Protein 5GS8 (pdb70)

Sequence (275 aa):
GTDSSLKNSIEKYLKDKKAKKVGVAVLGIEDDNFKLNVNEKHHYPMQSTYKFHLALAVLDKLDKKENISVDKKLFVKKKSDLQPNTWSPLKKDKYPNGNLEELSFSEIIKSTVSHSDNNGCDILFRFVGGTNKVHNFISKLGVKNISIKATEEEMHKKAWNVQYTNWTTPDATVQLLKKFYKNEILSKNNSYDFLLNTMMIETTTGPKRLKKGLLPDGTVVAHKTGSSDDTNNKGITAATNDIGIITLPNGKHFAIAVYVSDSSEKSDDVNEKIIAEICKSSVWDYLVK

Structure (mmCIF, N/CA/C/O backbone):
data_5GS8
#
_entry.id   5GS8
#
_cell.length_a   94.850
_cell.length_b   67.930
_cell.length_c   45.060
_cell.angle_alpha   90.00
_cell.angle_beta   94.17
_cell.angle_gamma   90.00
#
_symmetry.space_group_name_H-M   'C 1 2 1'
#
loop_
_entity.id
_entity.type
_entity.pdbx_description
1 polymer Beta-lactamase
2 non-polymer 'SULFATE ION'
3 non-polymer 'SODIUM ION'
4 non-polymer 'CHLORIDE ION'
5 water water
#
loop_
_atom_site.group_PDB
_atom_site.id
_atom_site.type_symbol
_atom_site.label_atom_id
_atom_site.label_alt_id
_atom_site.label_comp_id
_atom_site.label_asym_id
_atom_site.label_entity_id
_atom_site.label_seq_id
_atom_site.pdbx_PDB_ins_code
_atom_site.Cartn_x
_atom_site.Cartn_y
_atom_site.Cartn_z
_atom_site.occupancy
_atom_site.B_iso_or_equiv
_atom_site.auth_seq_id
_atom_site.auth_comp_id
_atom_site.auth_asym_id
_atom_site.auth_atom_id
_atom_site.pdbx_PDB_model_num
ATOM 1 N N . GLY A 1 3 ? 38.560 -0.713 35.959 1.00 41.88 12 GLY A N 1
ATOM 2 C CA . GLY A 1 3 ? 38.663 -1.003 34.502 1.00 37.66 12 GLY A CA 1
ATOM 3 C C . GLY A 1 3 ? 37.423 -1.692 33.972 1.00 34.17 12 GLY A C 1
ATOM 4 O O . GLY A 1 3 ? 36.476 -1.949 34.723 1.00 32.05 12 GLY A O 1
ATOM 5 N N . THR A 1 4 ? 37.472 -2.063 32.698 1.00 33.20 13 THR A N 1
ATOM 6 C CA . THR A 1 4 ? 36.342 -2.659 32.006 1.00 29.11 13 THR A CA 1
ATOM 7 C C . THR A 1 4 ? 35.960 -3.995 32.617 1.00 30.83 13 THR A C 1
ATOM 8 O O . THR A 1 4 ? 34.779 -4.315 32.721 1.00 24.58 13 THR A O 1
ATOM 12 N N . ASP A 1 5 ? 36.955 -4.791 33.000 1.00 27.55 14 ASP A N 1
ATOM 13 C CA . ASP A 1 5 ? 36.686 -6.117 33.554 1.00 26.14 14 ASP A CA 1
ATOM 14 C C . ASP A 1 5 ? 35.962 -6.004 34.895 1.00 26.08 14 ASP A C 1
ATOM 15 O O . ASP A 1 5 ? 35.013 -6.747 35.178 1.00 23.63 14 ASP A O 1
ATOM 20 N N . SER A 1 6 ? 36.386 -5.053 35.722 1.00 26.05 15 SER A N 1
ATOM 21 C CA A SER A 1 6 ? 35.752 -4.829 37.015 0.50 25.83 15 SER A CA 1
ATOM 22 C CA B SER A 1 6 ? 35.749 -4.844 37.021 0.50 26.28 15 SER A CA 1
ATOM 23 C C . SER A 1 6 ? 34.332 -4.275 36.870 1.00 23.75 15 SER A C 1
ATOM 24 O O . SER A 1 6 ? 33.448 -4.624 37.640 1.00 23.45 15 SER A O 1
ATOM 29 N N . LEU A 1 7 ? 34.142 -3.364 35.921 1.00 22.05 16 LEU A N 1
ATOM 30 C CA . LEU A 1 7 ? 32.783 -2.865 35.590 1.00 20.27 16 LEU A CA 1
ATOM 31 C C . LEU A 1 7 ? 31.892 -4.017 35.140 1.00 19.49 16 LEU A C 1
ATOM 32 O O . LEU A 1 7 ? 30.745 -4.148 35.592 1.00 19.18 16 LEU A O 1
ATOM 37 N N . LYS A 1 8 ? 32.407 -4.842 34.246 1.00 17.55 17 LYS A N 1
ATOM 38 C CA . LYS A 1 8 ? 31.680 -6.025 33.835 1.00 17.11 17 LYS A CA 1
ATOM 39 C C . LYS A 1 8 ? 31.296 -6.927 35.019 1.00 19.81 17 LYS A C 1
ATOM 40 O O . LYS A 1 8 ? 30.169 -7.416 35.109 1.00 17.96 17 LYS A O 1
ATOM 46 N N . ASN A 1 9 ? 32.256 -7.222 35.896 1.00 19.62 18 ASN A N 1
ATOM 47 C CA . ASN A 1 9 ? 31.955 -8.034 37.074 1.00 20.95 18 ASN A CA 1
ATOM 48 C C . ASN A 1 9 ? 30.882 -7.428 37.964 1.00 17.40 18 ASN A C 1
ATOM 49 O O . ASN A 1 9 ? 30.048 -8.165 38.500 1.00 21.59 18 ASN A O 1
ATOM 54 N N . SER A 1 10 ? 30.897 -6.113 38.121 1.00 19.70 19 SER A N 1
ATOM 55 C CA . SER A 1 10 ? 29.870 -5.425 38.900 1.00 20.90 19 SER A CA 1
ATOM 56 C C . SER A 1 10 ? 28.499 -5.616 38.281 1.00 20.03 19 SER A C 1
ATOM 57 O O . SER A 1 10 ? 27.545 -5.947 38.971 1.00 19.76 19 SER A O 1
ATOM 60 N N . ILE A 1 11 ? 28.427 -5.497 36.967 1.00 18.31 20 ILE A N 1
ATOM 61 C CA . ILE A 1 11 ? 27.131 -5.651 36.302 1.00 16.60 20 ILE A CA 1
ATOM 62 C C . ILE A 1 11 ? 26.648 -7.076 36.467 1.00 16.32 20 ILE A C 1
ATOM 63 O O . ILE A 1 11 ? 25.474 -7.324 36.764 1.00 15.66 20 ILE A O 1
ATOM 68 N N . GLU A 1 12 ? 27.539 -8.041 36.261 1.00 18.80 21 GLU A N 1
ATOM 69 C CA . GLU A 1 12 ? 27.163 -9.425 36.422 1.00 18.70 21 GLU A CA 1
ATOM 70 C C . GLU A 1 12 ? 26.695 -9.712 37.859 1.00 19.26 21 GLU A C 1
ATOM 71 O O . GLU A 1 12 ? 25.6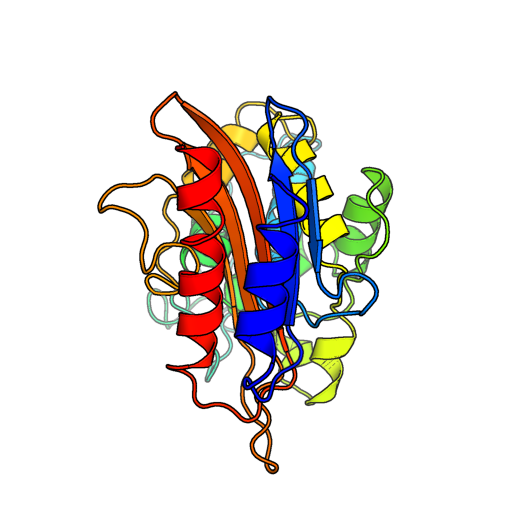85 -10.399 38.068 1.00 19.44 21 GLU A O 1
ATOM 77 N N . LYS A 1 13 ? 27.357 -9.127 38.847 1.00 20.04 22 LYS A N 1
ATOM 78 C CA . LYS A 1 13 ? 26.904 -9.330 40.230 1.00 23.45 22 LYS A CA 1
ATOM 79 C C . LYS A 1 13 ? 25.510 -8.738 40.455 1.00 21.11 22 LYS A C 1
ATOM 80 O O . LYS A 1 13 ? 24.642 -9.372 41.065 1.00 19.15 22 LYS A O 1
ATOM 86 N N . TYR A 1 14 ? 25.298 -7.523 39.950 1.00 19.63 23 TYR A N 1
ATOM 87 C CA . TYR A 1 14 ? 23.985 -6.871 39.992 1.00 18.96 23 TYR A CA 1
ATOM 88 C C . TYR A 1 14 ? 22.879 -7.750 39.402 1.00 17.47 23 TYR A C 1
ATOM 89 O O . TYR A 1 14 ? 21.766 -7.840 39.943 1.00 18.71 23 TYR A O 1
ATOM 98 N N . LEU A 1 15 ? 23.178 -8.427 38.301 1.00 17.20 24 LEU A N 1
ATOM 99 C CA . LEU A 1 15 ? 22.189 -9.263 37.611 1.00 16.80 24 LEU A CA 1
ATOM 100 C C . LEU A 1 15 ? 21.840 -10.559 38.351 1.00 15.63 24 LEU A C 1
ATOM 101 O O . LEU A 1 15 ? 20.887 -11.234 38.019 1.00 15.93 24 LEU A O 1
ATOM 106 N N . LYS A 1 16 ? 22.672 -10.970 39.325 1.00 16.45 25 LYS A N 1
ATOM 107 C CA . LYS A 1 16 ? 22.527 -12.276 39.932 1.00 20.00 25 LYS A CA 1
ATOM 108 C C . LYS A 1 16 ? 21.134 -12.495 40.547 1.00 17.41 25 LYS A C 1
ATOM 109 O O . LYS A 1 16 ? 20.544 -13.535 40.332 1.00 23.18 25 LYS A O 1
ATOM 115 N N . ASP A 1 17 ? 20.555 -11.460 41.149 1.00 18.04 26 ASP A N 1
ATOM 116 C CA . ASP A 1 17 ? 19.231 -11.678 41.742 1.00 20.98 26 ASP A CA 1
ATOM 117 C C . ASP A 1 17 ? 18.053 -11.164 40.925 1.00 18.75 26 ASP A C 1
ATOM 118 O O . ASP A 1 17 ? 16.945 -11.149 41.421 1.00 19.38 26 ASP A O 1
ATOM 123 N N . LYS A 1 18 ? 18.276 -10.804 39.657 1.00 14.42 27 LYS A N 1
ATOM 124 C CA . LYS A 1 18 ? 17.172 -10.345 38.813 1.00 13.34 27 LYS A CA 1
ATOM 125 C C . LYS A 1 18 ? 16.649 -11.489 38.011 1.00 12.46 27 LYS A C 1
ATOM 126 O O . LYS A 1 18 ? 17.410 -12.190 37.307 1.00 12.43 27 LYS A O 1
ATOM 132 N N . LYS A 1 19 ? 15.341 -11.697 38.078 1.00 11.36 28 LYS A N 1
ATOM 133 C CA . LYS A 1 19 ? 14.704 -12.826 37.399 1.00 11.92 28 LYS A CA 1
ATOM 134 C C . LYS A 1 19 ? 14.356 -12.392 35.987 1.00 11.70 28 LYS A C 1
ATOM 135 O O . LYS A 1 19 ? 13.180 -12.320 35.568 1.00 11.83 28 LYS A O 1
ATOM 141 N N . ALA A 1 20 ? 15.425 -12.279 35.194 1.00 10.16 29 ALA A N 1
ATOM 142 C CA . ALA A 1 20 ? 15.324 -11.876 33.782 1.00 9.87 29 ALA A CA 1
ATOM 143 C C . ALA A 1 20 ? 16.634 -12.217 33.151 1.00 10.80 29 ALA A C 1
ATOM 144 O O . ALA A 1 20 ? 17.654 -12.390 33.837 1.00 11.56 29 ALA A O 1
ATOM 146 N N . LYS A 1 21 ? 16.589 -12.269 31.833 1.00 9.97 30 LYS A N 1
ATOM 147 C CA A LYS A 1 21 ? 17.769 -12.508 31.043 0.50 11.04 30 LYS A CA 1
ATOM 148 C CA B LYS A 1 21 ? 17.738 -12.551 30.985 0.50 11.46 30 LYS A CA 1
ATOM 149 C C . LYS A 1 21 ? 18.152 -11.200 30.373 1.00 10.73 30 LYS A C 1
ATOM 150 O O . LYS A 1 21 ? 17.463 -10.724 29.466 1.00 9.98 30 LYS A O 1
ATOM 161 N N . VAL A 1 22 ? 19.263 -10.645 30.833 1.00 9.23 31 VAL A N 1
ATOM 162 C CA . VAL A 1 22 ? 19.610 -9.261 30.506 1.00 8.42 31 VAL A CA 1
ATOM 163 C C . VAL A 1 22 ? 20.856 -9.172 29.629 1.00 8.60 31 VAL A C 1
ATOM 164 O O . VAL A 1 22 ? 21.922 -9.653 30.019 1.00 10.33 31 VAL A O 1
ATOM 168 N N . GLY A 1 23 ? 20.703 -8.634 28.427 1.00 7.83 32 GLY A N 1
ATOM 169 C CA . GLY A 1 23 ? 21.818 -8.408 27.541 1.00 7.96 32 GLY A CA 1
ATOM 170 C C . GLY A 1 23 ? 22.288 -6.972 27.577 1.00 7.92 32 GLY A C 1
ATOM 171 O O . GLY A 1 23 ? 21.466 -6.061 27.571 1.00 9.44 32 GLY A O 1
ATOM 172 N N . VAL A 1 24 ? 23.612 -6.780 27.600 1.00 8.31 33 VAL A N 1
ATOM 173 C CA . VAL A 1 24 ? 24.186 -5.438 27.669 1.00 7.92 33 VAL A CA 1
ATOM 174 C C . VAL A 1 24 ? 25.317 -5.332 26.681 1.00 9.22 33 VAL A C 1
ATOM 175 O O . VAL A 1 24 ? 26.148 -6.222 26.595 1.00 9.72 33 VAL A O 1
ATOM 179 N N . ALA A 1 25 ? 25.368 -4.239 25.950 1.00 8.17 34 ALA A N 1
ATOM 180 C CA . ALA A 1 25 ? 26.596 -3.901 25.223 1.00 9.59 34 ALA A CA 1
ATOM 181 C C . ALA A 1 25 ? 26.854 -2.429 25.316 1.00 9.98 34 ALA A C 1
ATOM 182 O O . ALA A 1 25 ? 25.914 -1.611 25.353 1.00 9.32 34 ALA A O 1
ATOM 184 N N . VAL A 1 26 ? 28.139 -2.097 25.318 1.00 10.13 35 VAL A N 1
ATOM 185 C CA . VAL A 1 26 ? 28.597 -0.708 25.319 1.00 9.59 35 VAL A CA 1
ATOM 186 C C . VAL A 1 26 ? 29.733 -0.609 24.332 1.00 11.30 35 VAL A C 1
ATOM 187 O O . VAL A 1 26 ? 30.597 -1.484 24.297 1.00 10.19 35 VAL A O 1
ATOM 191 N N . LEU A 1 27 ? 29.767 0.497 23.586 1.00 10.40 36 LEU A N 1
ATOM 192 C CA . LEU A 1 27 ? 30.895 0.789 22.672 1.00 11.57 36 LEU A CA 1
ATOM 193 C C . LEU A 1 27 ? 31.181 2.263 22.678 1.00 10.43 36 LEU A C 1
ATOM 194 O O . LEU A 1 27 ? 30.294 3.081 22.427 1.00 11.25 36 LEU A O 1
ATOM 199 N N . GLY A 1 28 ? 32.420 2.635 23.010 1.00 10.90 37 GLY A N 1
ATOM 200 C CA . GLY A 1 28 ? 32.795 4.017 22.842 1.00 11.48 37 GLY A CA 1
ATOM 201 C C . GLY A 1 28 ? 32.668 4.443 21.401 1.00 11.56 37 GLY A C 1
ATOM 202 O O . GLY A 1 28 ? 32.932 3.663 20.493 1.00 13.22 37 GLY A O 1
ATOM 203 N N . ILE A 1 29 ? 32.373 5.728 21.185 1.00 11.84 38 ILE A N 1
ATOM 204 C CA . ILE A 1 29 ? 32.273 6.233 19.832 1.00 12.49 38 ILE A CA 1
ATOM 205 C C . ILE A 1 29 ? 33.643 6.712 19.374 1.00 14.31 38 ILE A C 1
ATOM 206 O O . ILE A 1 29 ? 34.184 6.208 18.393 1.00 17.91 38 ILE A O 1
ATOM 211 N N . GLU A 1 30 ? 34.193 7.644 20.123 1.00 14.90 39 GLU A N 1
ATOM 212 C CA . GLU A 1 30 ? 35.497 8.231 19.772 1.00 17.06 39 GLU A CA 1
ATOM 213 C C . GLU A 1 30 ? 36.658 7.406 20.305 1.00 18.40 39 GLU A C 1
ATOM 214 O O . GLU A 1 30 ? 37.709 7.335 19.655 1.00 20.68 39 GLU A O 1
ATOM 220 N N . ASP A 1 31 ? 36.517 6.864 21.503 1.00 21.37 40 ASP A N 1
ATOM 221 C CA A ASP A 1 31 ? 37.586 6.076 22.139 0.50 23.92 40 ASP A CA 1
ATOM 222 C CA B ASP A 1 31 ? 37.593 6.107 22.149 0.50 22.39 40 ASP A CA 1
ATOM 223 C C . ASP A 1 31 ? 37.267 4.589 22.037 1.00 28.20 40 ASP A C 1
ATOM 224 O O . ASP A 1 31 ? 36.195 4.204 21.533 1.00 30.02 40 ASP A O 1
ATOM 233 N N . ASN A 1 32 ? 38.181 3.719 22.479 1.00 24.19 41 ASN A N 1
ATOM 234 C CA . ASN A 1 32 ? 38.102 2.289 22.144 1.00 30.90 41 ASN A CA 1
ATOM 235 C C . ASN A 1 32 ? 37.455 1.322 23.174 1.00 31.82 41 ASN A C 1
ATOM 236 O O . ASN A 1 32 ? 37.613 0.100 23.109 1.00 34.69 41 ASN A O 1
ATOM 241 N N . PHE A 1 33 ? 36.544 1.844 23.959 1.00 18.72 42 PHE A N 1
ATOM 242 C CA . PHE A 1 33 ? 35.948 1.117 25.063 1.00 19.96 42 PHE A CA 1
ATOM 243 C C . PHE A 1 33 ? 34.919 0.107 24.547 1.00 16.09 42 PHE A C 1
ATOM 244 O O . PHE A 1 33 ? 34.162 0.386 23.611 1.00 14.50 42 PHE A O 1
ATOM 252 N N . LYS A 1 34 ? 34.880 -1.063 25.162 1.00 15.80 43 LYS A N 1
ATOM 253 C CA . LYS A 1 34 ? 33.961 -2.109 24.735 1.00 14.72 43 LYS A CA 1
ATOM 254 C C . LYS A 1 34 ? 33.604 -2.957 25.946 1.00 14.17 43 LYS A C 1
ATOM 255 O O . LYS A 1 34 ? 34.492 -3.393 26.686 1.00 14.10 43 LYS A O 1
ATOM 261 N N . LEU A 1 35 ? 32.298 -3.208 26.162 1.00 11.95 44 LEU A N 1
ATOM 262 C CA . LEU A 1 35 ? 31.819 -4.090 27.224 1.00 12.78 44 LEU A CA 1
ATOM 263 C C . LEU A 1 35 ? 30.606 -4.845 26.719 1.00 12.60 44 LEU A C 1
ATOM 264 O O . LEU A 1 35 ? 29.701 -4.238 26.105 1.00 13.68 44 LEU A O 1
ATOM 269 N N . ASN A 1 36 ? 30.599 -6.164 26.926 1.00 10.03 45 ASN A N 1
ATOM 270 C CA . ASN A 1 36 ? 29.484 -7.028 26.539 1.00 12.03 45 ASN A CA 1
ATOM 271 C C . ASN A 1 36 ? 29.123 -7.936 27.712 1.00 12.11 45 ASN A C 1
ATOM 272 O O . ASN A 1 36 ? 30.011 -8.496 28.367 1.00 12.99 45 ASN A O 1
ATOM 277 N N . VAL A 1 37 ? 27.830 -8.093 27.974 1.00 9.24 46 VAL A N 1
ATOM 278 C CA . VAL A 1 37 ? 27.323 -9.022 28.949 1.00 11.12 46 VAL A CA 1
ATOM 279 C C . VAL A 1 37 ? 26.173 -9.830 28.361 1.00 9.57 46 VAL A C 1
ATOM 280 O O . VAL A 1 37 ? 25.229 -9.280 27.798 1.00 10.34 46 VAL A O 1
ATOM 284 N N . ASN A 1 38 ? 26.288 -11.154 28.405 1.00 9.87 47 ASN A N 1
ATOM 285 C CA . ASN A 1 38 ? 25.233 -12.032 27.931 1.00 8.80 47 ASN A CA 1
ATOM 286 C C . ASN A 1 38 ? 24.903 -11.733 26.478 1.00 9.01 47 ASN A C 1
ATOM 287 O O . ASN A 1 38 ? 23.763 -11.902 26.050 1.00 9.99 47 ASN A O 1
ATOM 292 N N . GLU A 1 39 ? 25.939 -11.452 25.689 1.00 9.22 48 GLU A N 1
ATOM 293 C CA . GLU A 1 39 ? 25.712 -10.916 24.358 1.00 10.55 48 GLU A CA 1
ATOM 294 C C . GLU A 1 39 ? 25.432 -11.905 23.259 1.00 11.76 48 GLU A C 1
ATOM 295 O O . GLU A 1 39 ? 25.190 -11.488 22.115 1.00 12.19 48 GLU A O 1
ATOM 301 N N . LYS A 1 40 ? 25.556 -13.202 23.543 1.00 10.76 49 LYS A N 1
ATOM 302 C CA . LYS A 1 40 ? 25.405 -14.186 22.494 1.00 12.50 49 LYS A CA 1
ATOM 303 C C . LYS A 1 40 ? 23.971 -14.716 22.389 1.00 12.25 49 LYS A C 1
ATOM 304 O O . LYS A 1 40 ? 23.657 -15.466 21.474 1.00 17.02 49 LYS A O 1
ATOM 310 N N . HIS A 1 41 ? 23.061 -14.252 23.233 1.00 11.07 50 HIS A N 1
ATOM 311 C CA . HIS A 1 41 ? 21.653 -14.571 23.092 1.00 9.59 50 HIS A CA 1
ATOM 312 C C . HIS A 1 41 ? 20.970 -13.678 22.070 1.00 10.27 50 HIS A C 1
ATOM 313 O O . HIS A 1 41 ? 21.503 -12.632 21.674 1.00 10.71 50 HIS A O 1
ATOM 320 N N . HIS A 1 42 ? 19.787 -14.118 21.624 1.00 11.10 51 HIS A N 1
ATOM 321 C CA . HIS A 1 42 ? 18.969 -13.375 20.677 1.00 11.25 51 HIS A CA 1
ATOM 322 C C . HIS A 1 42 ? 17.792 -12.714 21.394 1.00 12.26 51 HIS A C 1
ATOM 323 O O . HIS A 1 42 ? 16.804 -13.355 21.725 1.00 16.56 51 HIS A O 1
ATOM 330 N N . TYR A 1 43 ? 17.883 -11.410 21.577 1.00 8.61 52 TYR A N 1
ATOM 331 C CA . TYR A 1 43 ? 16.908 -10.698 22.381 1.00 9.16 52 TYR A CA 1
ATOM 332 C C . TYR A 1 43 ? 15.820 -10.089 21.491 1.00 8.82 52 TYR A C 1
ATOM 333 O O . TYR A 1 43 ? 16.107 -9.596 20.427 1.00 8.66 52 TYR A O 1
ATOM 342 N N . PRO A 1 44 ? 14.555 -10.192 21.913 1.00 8.55 53 PRO A N 1
ATOM 343 C CA . PRO A 1 44 ? 13.497 -9.540 21.148 1.00 8.99 53 PRO A CA 1
ATOM 344 C C . PRO A 1 44 ? 13.662 -8.018 21.217 1.00 9.24 53 PRO A C 1
ATOM 345 O O . PRO A 1 44 ? 13.917 -7.460 22.293 1.00 9.80 53 PRO A O 1
ATOM 349 N N . MET A 1 45 ? 13.561 -7.387 20.068 1.00 8.36 54 MET A N 1
ATOM 350 C CA . MET A 1 45 ? 13.830 -5.946 19.953 1.00 8.58 54 MET A CA 1
ATOM 351 C C . MET A 1 45 ? 12.684 -5.050 20.447 1.00 10.55 54 MET A C 1
ATOM 352 O O . MET A 1 45 ? 12.946 -3.909 20.884 1.00 8.54 54 MET A O 1
ATOM 357 N N . GLN A 1 46 ? 11.436 -5.501 20.212 1.00 14.13 55 GLN A N 1
ATOM 358 C CA . GLN A 1 46 ? 10.162 -4.665 20.140 1.00 13.59 55 GLN A CA 1
ATOM 359 C C . GLN A 1 46 ? 10.416 -3.332 19.438 1.00 11.02 55 GLN A C 1
ATOM 360 O O . GLN A 1 46 ? 11.050 -3.331 18.386 1.00 9.27 55 GLN A O 1
ATOM 366 N N . SER A 1 47 ? 9.987 -2.209 20.010 1.00 8.87 56 SER A N 1
ATOM 367 C CA . SER A 1 47 ? 10.159 -0.923 19.324 1.00 8.43 56 SER A CA 1
ATOM 368 C C . SER A 1 47 ? 11.561 -0.469 19.027 1.00 8.11 56 SER A C 1
ATOM 369 O O . SER A 1 47 ? 11.735 0.534 18.336 1.00 7.49 56 SER A O 1
ATOM 372 N N . THR A 1 48 ? 12.579 -1.107 19.583 1.00 6.76 57 THR A N 1
ATOM 373 C CA . THR A 1 48 ? 13.928 -0.601 19.296 1.00 7.12 57 THR A CA 1
ATOM 374 C C . THR A 1 48 ? 14.203 -0.689 17.800 1.00 8.02 57 THR A C 1
ATOM 375 O O . THR A 1 48 ? 14.984 0.107 17.297 1.00 8.60 57 THR A O 1
ATOM 379 N N . TYR A 1 49 ? 13.539 -1.583 17.071 1.00 6.73 58 TYR A N 1
ATOM 380 C CA . TYR A 1 49 ? 13.789 -1.681 15.634 1.00 7.14 58 TYR A CA 1
ATOM 381 C C . TYR A 1 49 ? 13.176 -0.564 14.826 1.00 8.57 58 TYR A C 1
ATOM 382 O O . TYR A 1 49 ? 13.427 -0.471 13.622 1.00 8.80 58 TYR A O 1
ATOM 391 N N . LYS A 1 50 ? 12.465 0.359 15.463 1.00 6.81 59 LYS A N 1
ATOM 392 C CA . LYS A 1 50 ? 12.003 1.563 14.758 1.00 6.90 59 LYS A CA 1
ATOM 393 C C . LYS A 1 50 ? 13.184 2.480 14.444 1.00 6.95 59 LYS A C 1
ATOM 394 O O . LYS A 1 50 ? 13.089 3.302 13.536 1.00 7.33 59 LYS A O 1
ATOM 400 N N . PHE A 1 51 ? 14.293 2.341 15.186 1.00 7.11 60 PHE A N 1
ATOM 401 C CA . PHE A 1 51 ? 15.554 2.981 14.795 1.00 7.68 60 PHE A CA 1
ATOM 402 C C . PHE A 1 51 ? 16.046 2.460 13.443 1.00 7.87 60 PHE A C 1
ATOM 403 O O . PHE A 1 51 ? 16.271 3.242 12.521 1.00 8.78 60 PHE A O 1
ATOM 411 N N . HIS A 1 52 ? 16.105 1.127 13.314 1.00 7.94 61 HIS A N 1
ATOM 412 C CA . HIS A 1 52 ? 16.583 0.487 12.092 1.00 8.14 61 HIS A CA 1
ATOM 413 C C . HIS A 1 52 ? 15.670 0.906 10.943 1.00 8.21 61 HIS A C 1
ATOM 414 O O . HIS A 1 52 ? 16.122 1.196 9.823 1.00 8.01 61 HIS A O 1
ATOM 421 N N . LEU A 1 53 ? 14.372 0.881 11.207 1.00 8.20 62 LEU A N 1
ATOM 422 C CA . LEU A 1 53 ? 13.387 1.291 10.195 1.00 7.16 62 LEU A CA 1
ATOM 423 C C . LEU A 1 53 ? 13.606 2.715 9.714 1.00 8.27 62 LEU A C 1
ATOM 424 O O . LEU A 1 53 ? 13.581 2.984 8.511 1.00 8.01 62 LEU A O 1
ATOM 429 N N . ALA A 1 54 ? 13.831 3.629 10.633 1.00 7.98 63 ALA A N 1
ATOM 430 C CA . ALA A 1 54 ? 14.071 5.041 10.303 1.00 7.90 63 ALA A CA 1
ATOM 431 C C . ALA A 1 54 ? 15.321 5.165 9.446 1.00 9.76 63 ALA A C 1
ATOM 432 O O . ALA A 1 54 ? 15.344 5.976 8.510 1.00 10.12 63 ALA A O 1
ATOM 434 N N . LEU A 1 55 ? 16.368 4.401 9.774 1.00 8.62 64 LEU A N 1
ATOM 435 C CA . LEU A 1 55 ? 17.579 4.401 8.931 1.00 9.02 64 LEU A CA 1
ATOM 436 C C . LEU A 1 55 ? 17.217 4.029 7.500 1.00 9.70 64 LEU A C 1
ATOM 437 O O . LEU A 1 55 ? 17.664 4.711 6.571 1.00 10.29 64 LEU A O 1
ATOM 442 N N . ALA A 1 56 ? 16.499 2.923 7.323 1.00 9.13 65 ALA A N 1
ATOM 443 C CA . ALA A 1 56 ? 16.128 2.459 5.973 1.00 10.00 65 ALA A CA 1
ATOM 444 C C . ALA A 1 56 ? 15.254 3.447 5.236 1.00 10.66 65 ALA A C 1
ATOM 445 O O . ALA A 1 56 ? 15.449 3.659 4.017 1.00 10.99 65 ALA A O 1
ATOM 447 N N . VAL A 1 57 ? 14.279 4.036 5.931 1.00 8.55 66 VAL A N 1
ATOM 448 C CA . VAL A 1 57 ? 13.413 5.026 5.332 1.00 9.48 66 VAL A CA 1
ATOM 449 C C . VAL A 1 57 ? 14.179 6.278 4.891 1.00 9.89 66 VAL A C 1
ATOM 450 O O . VAL A 1 57 ? 13.994 6.786 3.775 1.00 10.84 66 VAL A O 1
ATOM 454 N N . LEU A 1 58 ? 15.039 6.776 5.759 1.00 9.12 67 LEU A N 1
ATOM 455 C CA . LEU A 1 58 ? 15.775 8.028 5.457 1.00 9.62 67 LEU A CA 1
ATOM 456 C C . LEU A 1 58 ? 16.772 7.730 4.329 1.00 10.99 67 LEU A C 1
ATOM 457 O O . LEU A 1 58 ? 17.019 8.616 3.532 1.00 10.70 67 LEU A O 1
ATOM 462 N N . ASP A 1 59 ? 17.359 6.541 4.302 1.00 10.55 68 ASP A N 1
ATOM 463 C CA . ASP A 1 59 ? 18.257 6.166 3.189 1.00 11.62 68 ASP A CA 1
ATOM 464 C C . ASP A 1 59 ? 17.490 6.140 1.871 1.00 11.89 68 ASP A C 1
ATOM 465 O O . ASP A 1 59 ? 17.988 6.673 0.857 1.00 12.31 68 ASP A O 1
ATOM 470 N N . LYS A 1 60 ? 16.290 5.572 1.867 1.00 10.36 69 LYS A N 1
ATOM 471 C CA . LYS A 1 60 ? 15.475 5.566 0.655 1.00 11.94 69 LYS A CA 1
ATOM 472 C C . LYS A 1 60 ? 15.155 6.993 0.220 1.00 11.51 69 LYS A C 1
ATOM 473 O O . LYS A 1 60 ? 15.239 7.324 -0.972 1.00 12.48 69 LYS A O 1
ATOM 479 N N . LEU A 1 61 ? 14.725 7.846 1.137 1.00 10.41 70 LEU A N 1
ATOM 480 C CA . LEU A 1 61 ? 14.413 9.235 0.817 1.00 12.23 70 LEU A CA 1
ATOM 481 C C . LEU A 1 61 ? 15.660 9.953 0.272 1.00 13.51 70 LEU A C 1
ATOM 482 O O . LEU A 1 61 ? 15.590 10.632 -0.753 1.00 13.36 70 LEU A O 1
ATOM 487 N N . ASP A 1 62 ? 16.807 9.710 0.878 1.00 11.61 71 ASP A N 1
ATOM 488 C CA . ASP A 1 62 ? 18.070 10.281 0.396 1.00 14.54 71 ASP A CA 1
ATOM 489 C C . ASP A 1 62 ? 18.301 9.805 -1.058 1.00 15.04 71 ASP A C 1
ATOM 490 O O . ASP A 1 62 ? 18.582 10.625 -1.960 1.00 15.15 71 ASP A O 1
ATOM 495 N N . LYS A 1 63 ? 18.396 8.495 -1.248 1.00 13.56 72 LYS A N 1
ATOM 496 C CA A LYS A 1 63 ? 18.856 7.948 -2.521 0.50 15.45 72 LYS A CA 1
ATOM 497 C CA B LYS A 1 63 ? 18.853 7.934 -2.522 0.50 15.58 72 LYS A CA 1
ATOM 498 C C . LYS A 1 63 ? 17.890 8.261 -3.643 1.00 17.42 72 LYS A C 1
ATOM 499 O O . LYS A 1 63 ? 18.316 8.526 -4.780 1.00 21.09 72 LYS A O 1
ATOM 510 N N . GLU A 1 64 ? 16.614 8.352 -3.319 1.00 14.61 73 GLU A N 1
ATOM 511 C CA . GLU A 1 64 ? 15.608 8.633 -4.349 1.00 15.80 73 GLU A CA 1
ATOM 512 C C . GLU A 1 64 ? 15.295 10.094 -4.456 1.00 14.34 73 GLU A C 1
ATOM 513 O O . GLU A 1 64 ? 14.432 10.464 -5.259 1.00 18.66 73 GLU A O 1
ATOM 519 N N . ASN A 1 65 ? 15.994 10.934 -3.704 1.00 14.89 74 ASN A N 1
ATOM 520 C CA . ASN A 1 65 ? 15.815 12.376 -3.758 1.00 14.29 74 ASN A CA 1
ATOM 521 C C . ASN A 1 65 ? 14.383 12.834 -3.424 1.00 19.28 74 ASN A C 1
ATOM 522 O O . ASN A 1 65 ? 13.814 13.733 -4.078 1.00 23.18 74 ASN A O 1
ATOM 527 N N . ILE A 1 66 ? 13.834 12.254 -2.363 1.00 13.19 75 ILE A N 1
ATOM 528 C CA . ILE A 1 66 ? 12.487 12.601 -1.892 1.00 15.18 75 ILE A CA 1
ATOM 529 C C . ILE A 1 66 ? 12.600 13.367 -0.604 1.00 14.30 75 ILE A C 1
ATOM 530 O O . ILE A 1 66 ? 13.232 12.883 0.340 1.00 13.79 75 ILE A O 1
ATOM 535 N N . SER A 1 67 ? 12.103 14.603 -0.579 1.00 14.00 76 SER A N 1
ATOM 536 C CA . SER A 1 67 ? 12.126 15.451 0.580 1.00 13.03 76 SER A CA 1
ATOM 537 C C . SER A 1 67 ? 11.341 14.816 1.743 1.00 14.26 76 SER A C 1
ATOM 538 O O . SER A 1 67 ? 10.241 14.280 1.528 1.00 12.75 76 SER A O 1
ATOM 541 N N . VAL A 1 68 ? 11.860 14.950 2.947 1.00 14.11 77 VAL A N 1
ATOM 542 C CA . VAL A 1 68 ? 11.107 14.508 4.140 1.00 13.23 77 VAL A CA 1
ATOM 543 C C . VAL A 1 68 ? 9.840 15.318 4.370 1.00 13.06 77 VAL A C 1
ATOM 544 O O . VAL A 1 68 ? 9.001 14.936 5.189 1.00 12.01 77 VAL A O 1
ATOM 548 N N . ASP A 1 69 ? 9.658 16.450 3.671 1.00 11.64 78 ASP A N 1
ATOM 549 C CA . ASP A 1 69 ? 8.471 17.222 3.796 1.00 12.95 78 ASP A CA 1
ATOM 550 C C . ASP A 1 69 ? 7.353 16.779 2.864 1.00 12.08 78 ASP A C 1
ATOM 551 O O . ASP A 1 69 ? 6.229 17.283 2.994 1.00 12.78 78 ASP A O 1
ATOM 556 N N . LYS A 1 70 ? 7.644 15.830 1.975 1.00 10.57 79 LYS A N 1
ATOM 557 C CA . LYS A 1 70 ? 6.580 15.238 1.137 1.00 11.53 79 LYS A CA 1
ATOM 558 C C . LYS A 1 70 ? 5.709 14.354 2.026 1.00 11.15 79 LYS A C 1
ATOM 559 O O . LYS A 1 70 ? 6.128 13.944 3.130 1.00 10.55 79 LYS A O 1
ATOM 565 N N . LYS A 1 71 ? 4.481 14.152 1.590 1.00 9.54 80 LYS A N 1
ATOM 566 C CA . LYS A 1 71 ? 3.429 13.596 2.445 1.00 8.98 80 LYS A CA 1
ATOM 567 C C . LYS A 1 71 ? 2.823 12.295 1.899 1.00 9.28 80 LYS A C 1
ATOM 568 O O . LYS A 1 71 ? 2.514 12.190 0.704 1.00 10.00 80 LYS A O 1
ATOM 574 N N . LEU A 1 72 ? 2.658 11.348 2.807 1.00 8.78 81 LEU A N 1
ATOM 575 C CA . LEU A 1 72 ? 1.879 10.146 2.598 1.00 8.95 81 LEU A CA 1
ATOM 576 C C . LEU A 1 72 ? 0.421 10.391 2.900 1.00 9.58 81 LEU A C 1
ATOM 577 O O . LEU A 1 72 ? 0.102 11.107 3.860 1.00 9.57 81 LEU A O 1
ATOM 582 N N . PHE A 1 73 ? -0.474 9.753 2.143 1.00 9.82 82 PHE A N 1
ATOM 583 C CA . PHE A 1 73 ? -1.873 9.719 2.545 1.00 8.90 82 PHE A CA 1
ATOM 584 C C . PHE A 1 73 ? -2.068 8.590 3.564 1.00 10.60 82 PHE A C 1
ATOM 585 O O . PHE A 1 73 ? -1.863 7.399 3.254 1.00 13.48 82 PHE A O 1
ATOM 593 N N . VAL A 1 74 ? -2.390 8.952 4.802 1.00 8.97 83 VAL A N 1
ATOM 594 C CA . VAL A 1 74 ? -2.578 7.971 5.861 1.00 8.74 83 VAL A CA 1
ATOM 595 C C . VAL A 1 74 ? -4.053 7.628 5.931 1.00 8.82 83 VAL A C 1
ATOM 596 O O . VAL A 1 74 ? -4.885 8.457 6.288 1.00 9.66 83 VAL A O 1
ATOM 600 N N . LYS A 1 75 ? -4.373 6.409 5.534 1.00 10.40 84 LYS A N 1
ATOM 601 C CA . LYS A 1 75 ? -5.770 5.957 5.542 1.00 11.59 84 LYS A CA 1
ATOM 602 C C . LYS A 1 75 ? -6.222 5.741 6.972 1.00 10.33 84 LYS A C 1
ATOM 603 O O . LYS A 1 75 ? -5.434 5.393 7.833 1.00 9.28 84 LYS A O 1
ATOM 609 N N . LYS A 1 76 ? -7.522 5.833 7.249 1.00 10.96 85 LYS A N 1
ATOM 610 C CA A LYS A 1 76 ? -7.993 5.484 8.581 0.50 12.01 85 LYS A CA 1
ATOM 611 C CA B LYS A 1 76 ? -8.055 5.426 8.576 0.50 12.56 85 LYS A CA 1
ATOM 612 C C . LYS A 1 76 ? -7.616 4.015 8.922 1.00 11.71 85 LYS A C 1
ATOM 613 O O . LYS A 1 76 ? -7.249 3.716 10.064 1.00 11.80 85 LYS A O 1
ATOM 624 N N . SER A 1 77 ? -7.605 3.135 7.941 1.00 10.11 86 SER A N 1
ATOM 625 C CA . SER A 1 77 ? -7.237 1.778 8.202 1.00 9.52 86 SER A CA 1
ATOM 626 C C . SER A 1 77 ? -5.778 1.597 8.575 1.00 10.56 86 SER A C 1
ATOM 627 O O . SER A 1 77 ? -5.396 0.546 9.121 1.00 12.89 86 SER A O 1
ATOM 630 N N . ASP A 1 78 ? -4.956 2.604 8.287 1.00 9.86 87 ASP A N 1
ATOM 631 C CA . ASP A 1 78 ? -3.514 2.584 8.663 1.00 9.74 87 ASP A CA 1
ATOM 632 C C . ASP A 1 78 ? -3.382 2.846 10.156 1.00 10.20 87 ASP A C 1
ATOM 633 O O . ASP A 1 78 ? -2.302 2.605 10.747 1.00 12.66 87 ASP A O 1
ATOM 638 N N . LEU A 1 79 ? -4.419 3.446 10.745 1.00 9.04 88 LEU A N 1
ATOM 639 C CA . LEU A 1 79 ? -4.410 3.831 12.176 1.00 9.38 88 LEU A CA 1
ATOM 640 C C . LEU A 1 79 ? -5.245 2.825 12.960 1.00 8.92 88 LEU A C 1
ATOM 641 O O . LEU A 1 79 ? -6.463 3.034 13.228 1.00 12.36 88 LEU A O 1
ATOM 646 N N . GLN A 1 80 ? -4.664 1.663 13.244 1.00 8.96 89 GLN A N 1
ATOM 647 C CA . GLN A 1 80 ? -5.393 0.629 13.979 1.00 10.86 89 GLN A CA 1
ATOM 648 C C . GLN A 1 80 ? -5.683 1.077 15.384 1.00 10.30 89 GLN A C 1
ATOM 649 O O . GLN A 1 80 ? -4.860 1.717 16.024 1.00 9.34 89 GLN A O 1
ATOM 655 N N . PRO A 1 81 ? -6.846 0.655 15.913 1.00 10.39 90 PRO A N 1
ATOM 656 C CA . PRO A 1 81 ? -7.209 0.868 17.307 1.00 10.19 90 PRO A CA 1
ATOM 657 C C . PRO A 1 81 ? -6.560 -0.132 18.261 1.00 9.31 90 PRO A C 1
ATOM 658 O O . PRO A 1 81 ? -6.026 -1.167 17.851 1.00 9.43 90 PRO A O 1
ATOM 662 N N . ASN A 1 82 ? -6.635 0.188 19.558 1.00 10.89 91 ASN A N 1
ATOM 663 C CA . ASN A 1 82 ? -6.121 -0.675 20.626 1.00 10.24 91 ASN A CA 1
ATOM 664 C C . ASN A 1 82 ? -4.699 -1.086 20.357 1.00 10.10 91 ASN A C 1
ATOM 665 O O . ASN A 1 82 ? -4.315 -2.232 20.515 1.00 10.72 91 ASN A O 1
ATOM 670 N N . THR A 1 83 ? -3.911 -0.097 19.943 1.00 7.73 92 THR A N 1
ATOM 671 C CA . THR A 1 83 ? -2.467 -0.224 19.869 1.00 7.53 92 THR A CA 1
ATOM 672 C C . THR A 1 83 ? -1.875 1.119 20.274 1.00 7.29 92 THR A C 1
ATOM 673 O O . THR A 1 83 ? -2.507 2.155 20.055 1.00 8.42 92 THR A O 1
ATOM 677 N N . TRP A 1 84 ? -0.674 1.121 20.835 1.00 7.36 93 TRP A N 1
ATOM 678 C CA . TRP A 1 84 ? -0.040 2.376 21.218 1.00 7.19 93 TRP A CA 1
ATOM 679 C C . TRP A 1 84 ? 0.166 3.239 19.970 1.00 7.00 93 TRP A C 1
ATOM 680 O O . TRP A 1 84 ? 0.876 2.836 19.031 1.00 7.32 93 TRP A O 1
ATOM 691 N N . SER A 1 85 ? -0.399 4.446 19.978 1.00 6.28 94 SER A N 1
ATOM 692 C CA . SER A 1 85 ? -0.372 5.289 18.782 1.00 7.01 94 SER A CA 1
ATOM 693 C C . SER A 1 85 ? -0.776 6.726 19.053 1.00 7.74 94 SER A C 1
ATOM 694 O O . SER A 1 85 ? -1.953 7.086 18.926 1.00 7.71 94 SER A O 1
ATOM 697 N N . PRO A 1 86 ? 0.193 7.553 19.440 1.00 7.76 95 PRO A N 1
ATOM 698 C CA . PRO A 1 86 ? -0.111 8.985 19.549 1.00 8.73 95 PRO A CA 1
ATOM 699 C C . PRO A 1 86 ? -0.618 9.570 18.253 1.00 10.07 95 PRO A C 1
ATOM 700 O O . PRO A 1 86 ? -1.496 10.455 18.306 1.00 9.34 95 PRO A O 1
ATOM 704 N N . LEU A 1 87 ? -0.160 9.090 17.086 1.00 8.83 96 LEU A N 1
ATOM 705 C CA . LEU A 1 87 ? -0.717 9.609 15.842 1.00 9.93 96 LEU A CA 1
ATOM 706 C C . LEU A 1 87 ? -2.214 9.426 15.726 1.00 9.19 96 LEU A C 1
ATOM 707 O O . LEU A 1 87 ? -2.953 10.299 15.230 1.00 11.03 96 LEU A O 1
ATOM 712 N N . LYS A 1 88 ? -2.721 8.259 16.117 1.00 8.19 97 LYS A N 1
ATOM 713 C CA A LYS A 1 88 ? -4.146 7.996 15.998 0.50 8.71 97 LYS A CA 1
ATOM 714 C CA B LYS A 1 88 ? -4.132 8.010 15.994 0.50 8.81 97 LYS A CA 1
ATOM 715 C C . LYS A 1 88 ? -4.952 8.881 16.937 1.00 10.01 97 LYS A C 1
ATOM 716 O O . LYS A 1 88 ? -5.988 9.379 16.561 1.00 10.94 97 LYS A O 1
ATOM 727 N N . ASP A 1 89 ? -4.453 9.138 18.133 1.00 8.48 98 ASP A N 1
ATOM 728 C CA . ASP A 1 89 ? -5.182 10.057 19.001 1.00 8.32 98 ASP A CA 1
ATOM 729 C C . ASP A 1 89 ? -5.165 11.488 18.487 1.00 8.34 98 ASP A C 1
ATOM 730 O O . ASP A 1 89 ? -6.093 12.266 18.741 1.00 10.91 98 ASP A O 1
ATOM 735 N N . LYS A 1 90 ? -4.099 11.850 17.767 1.00 7.92 99 LYS A N 1
ATOM 736 C CA . LYS A 1 90 ? -3.999 13.236 17.233 1.00 7.60 99 LYS A CA 1
ATOM 737 C C . LYS A 1 90 ? -4.936 13.379 16.017 1.00 8.58 99 LYS A C 1
ATOM 738 O O . LYS A 1 90 ? -5.511 14.447 15.802 1.00 9.62 99 LYS A O 1
ATOM 744 N N . TYR A 1 91 ? -5.065 12.294 15.246 1.00 7.85 100 TYR A N 1
ATOM 745 C CA . TYR A 1 91 ? -5.857 12.285 14.008 1.00 8.27 100 TYR A CA 1
ATOM 746 C C . TYR A 1 91 ? -6.856 11.133 13.968 1.00 8.51 100 TYR A C 1
ATOM 747 O O . TYR A 1 91 ? -6.714 10.185 13.212 1.00 8.33 100 TYR A O 1
ATOM 756 N N . PRO A 1 92 ? -7.854 11.158 14.840 1.00 9.23 101 PRO A N 1
ATOM 757 C CA . PRO A 1 92 ? -8.733 10.023 14.979 1.00 9.79 101 PRO A CA 1
ATOM 758 C C . PRO A 1 92 ? -9.577 9.652 13.771 1.00 11.99 101 PRO A C 1
ATOM 759 O O . PRO A 1 92 ? -9.977 8.486 13.667 1.00 12.04 101 PRO A O 1
ATOM 763 N N . ASN A 1 93 ? -9.785 10.569 12.833 1.00 9.68 102 ASN A N 1
ATOM 764 C CA . ASN A 1 93 ? -10.450 10.252 11.566 1.00 11.60 102 ASN A CA 1
ATOM 765 C C . ASN A 1 93 ? -9.529 9.690 10.504 1.00 11.87 102 ASN A C 1
ATOM 766 O O . ASN A 1 93 ? -9.987 9.053 9.563 1.00 13.31 102 ASN A O 1
ATOM 771 N N . GLY A 1 94 ? -8.228 9.791 10.719 1.00 10.74 103 GLY A N 1
ATOM 772 C CA . GLY A 1 94 ? -7.277 9.491 9.683 1.00 9.55 103 GLY A CA 1
ATOM 773 C C . GLY A 1 94 ? -7.653 10.150 8.370 1.00 9.95 103 GLY A C 1
ATOM 774 O O . GLY A 1 94 ? -8.183 11.257 8.339 1.00 12.27 103 GLY A O 1
ATOM 775 N N . ASN A 1 95 ? -7.323 9.444 7.299 1.00 10.04 104 ASN A N 1
ATOM 776 C CA . ASN A 1 95 ? -7.580 9.902 5.923 1.00 10.19 104 ASN A CA 1
ATOM 777 C C . ASN A 1 95 ? -7.059 11.306 5.693 1.00 9.96 104 ASN A C 1
ATOM 778 O O . ASN A 1 95 ? -7.779 12.220 5.277 1.00 11.95 104 ASN A O 1
ATOM 783 N N . LEU A 1 96 ? -5.769 11.459 5.912 1.00 9.55 105 LEU A N 1
ATOM 784 C CA . LEU A 1 96 ? -5.136 12.744 5.761 1.00 9.49 105 LEU A CA 1
ATOM 785 C C . LEU A 1 96 ? -3.686 12.613 5.317 1.00 9.55 105 LEU A C 1
ATOM 786 O O . LEU A 1 96 ? -3.072 11.577 5.468 1.00 8.93 105 LEU A O 1
ATOM 791 N N . GLU A 1 97 ? -3.153 13.695 4.787 1.00 9.20 106 GLU A N 1
ATOM 792 C CA A GLU A 1 97 ? -1.782 13.788 4.332 0.50 9.75 106 GLU A CA 1
ATOM 793 C CA B GLU A 1 97 ? -1.772 13.725 4.354 0.50 10.25 106 GLU A CA 1
ATOM 794 C C . GLU A 1 97 ? -0.856 14.121 5.500 1.00 10.26 106 GLU A C 1
ATOM 795 O O . GLU A 1 97 ? -1.066 15.147 6.142 1.00 10.10 106 GLU A O 1
ATOM 806 N N . LEU A 1 98 ? 0.161 13.270 5.735 1.00 8.20 107 LEU A N 1
ATOM 807 C CA . LEU A 1 98 ? 1.169 13.541 6.772 1.00 8.96 107 LEU A CA 1
ATOM 808 C C . LEU A 1 98 ? 2.553 13.415 6.188 1.00 8.82 107 LEU A C 1
ATOM 809 O O . LEU A 1 98 ? 2.841 12.471 5.462 1.00 9.79 107 LEU A O 1
ATOM 814 N N . SER A 1 99 ? 3.444 14.334 6.554 1.00 8.63 108 SER A N 1
ATOM 815 C CA . SER A 1 99 ? 4.807 14.278 6.022 1.00 8.50 108 SER A CA 1
ATOM 816 C C . SER A 1 99 ? 5.613 13.083 6.544 1.00 8.15 108 SER A C 1
ATOM 817 O O . SER A 1 99 ? 5.409 12.600 7.682 1.00 8.76 108 SER A O 1
ATOM 820 N N . PHE A 1 100 ? 6.599 12.667 5.780 1.00 8.79 109 PHE A N 1
ATOM 821 C CA . PHE A 1 100 ? 7.528 11.655 6.264 1.00 7.59 109 PHE A CA 1
ATOM 822 C C . PHE A 1 100 ? 8.119 12.149 7.584 1.00 9.38 109 PHE A C 1
ATOM 823 O O . PHE A 1 100 ? 8.295 11.377 8.506 1.00 9.34 109 PHE A O 1
ATOM 831 N N . SER A 1 101 ? 8.493 13.433 7.650 1.00 8.70 110 SER A N 1
ATOM 832 C CA . SER A 1 101 ? 9.066 13.987 8.876 1.00 9.07 110 SER A CA 1
ATOM 833 C C . SER A 1 101 ? 8.162 13.762 10.098 1.00 9.10 110 SER A C 1
ATOM 834 O O . SER A 1 101 ? 8.621 13.229 11.142 1.00 8.31 110 SER A O 1
ATOM 837 N N . GLU A 1 102 ? 6.892 14.139 9.954 1.00 8.25 111 GLU A N 1
ATOM 838 C CA . GLU A 1 102 ? 5.940 14.037 11.050 1.00 7.89 111 GLU A CA 1
ATOM 839 C C . GLU A 1 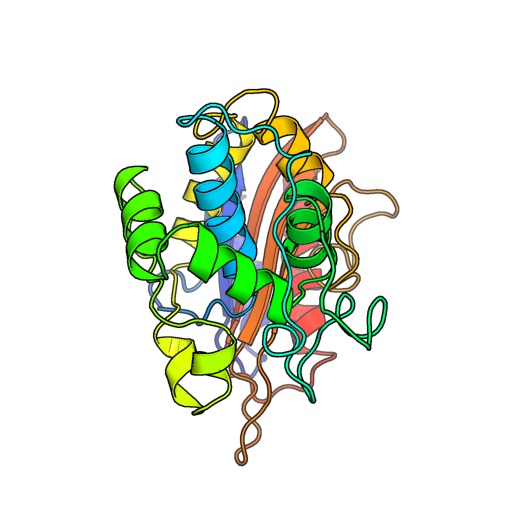102 ? 5.817 12.534 11.465 1.00 7.89 111 GLU A C 1
ATOM 840 O O . GLU A 1 102 ? 5.744 12.203 12.646 1.00 7.71 111 GLU A O 1
ATOM 846 N N . ILE A 1 103 ? 5.673 11.661 10.474 1.00 7.86 112 ILE A N 1
ATOM 847 C CA . ILE A 1 103 ? 5.511 10.240 10.742 1.00 7.09 112 ILE A CA 1
ATOM 848 C C . ILE A 1 103 ? 6.754 9.638 11.395 1.00 7.94 112 ILE A C 1
ATOM 849 O O . ILE A 1 103 ? 6.645 8.890 12.370 1.00 8.05 112 ILE A O 1
ATOM 854 N N . ILE A 1 104 ? 7.945 9.990 10.890 1.00 7.04 113 ILE A N 1
ATOM 855 C CA . ILE A 1 104 ? 9.170 9.495 11.494 1.00 7.12 113 ILE A CA 1
ATOM 856 C C . ILE A 1 104 ? 9.319 9.990 12.940 1.00 6.78 113 ILE A C 1
ATOM 857 O O . ILE A 1 104 ? 9.705 9.210 13.837 1.00 7.70 113 ILE A O 1
ATOM 862 N N . LYS A 1 105 ? 9.046 11.269 13.193 1.00 6.89 114 LYS A N 1
ATOM 863 C CA . LYS A 1 105 ? 9.149 11.791 14.561 1.00 7.30 114 LYS A CA 1
ATOM 864 C C . LYS A 1 105 ? 8.250 11.033 15.504 1.00 8.19 114 LYS A C 1
ATOM 865 O O . LYS A 1 105 ? 8.663 10.668 16.612 1.00 8.48 114 LYS A O 1
ATOM 871 N N . SER A 1 106 ? 7.012 10.796 15.091 1.00 7.56 115 SER A N 1
ATOM 872 C CA . SER A 1 106 ? 6.084 10.053 15.958 1.00 7.77 115 SER A CA 1
ATOM 873 C C . SER A 1 106 ? 6.523 8.608 16.173 1.00 7.44 115 SER A C 1
ATOM 874 O O . SER A 1 106 ? 6.461 8.091 17.292 1.00 7.38 115 SER A O 1
ATOM 877 N N . THR A 1 107 ? 7.027 8.010 15.105 1.00 6.44 116 THR A N 1
ATOM 878 C CA . THR A 1 107 ? 7.439 6.582 15.157 1.00 6.58 116 THR A CA 1
ATOM 879 C C . THR A 1 107 ? 8.657 6.391 16.064 1.00 6.81 116 THR A C 1
ATOM 880 O O . THR A 1 107 ? 8.756 5.409 16.802 1.00 7.56 116 THR A O 1
ATOM 884 N N . VAL A 1 108 ? 9.625 7.286 15.975 1.00 6.12 117 VAL A N 1
ATOM 885 C CA . VAL A 1 108 ? 10.852 7.155 16.720 1.00 7.09 117 VAL A CA 1
ATOM 886 C C . VAL A 1 108 ? 10.692 7.767 18.099 1.00 7.40 117 VAL A C 1
ATOM 887 O O . VAL A 1 108 ? 10.837 7.088 19.121 1.00 8.46 117 VAL A O 1
ATOM 891 N N . SER A 1 109 ? 10.448 9.074 18.153 1.00 6.87 118 SER A N 1
ATOM 892 C CA . SER A 1 109 ? 10.424 9.775 19.477 1.00 7.08 118 SER A CA 1
ATOM 893 C C . SER A 1 109 ? 9.275 9.321 20.369 1.00 7.19 118 SER A C 1
ATOM 894 O O . SER A 1 109 ? 9.417 9.333 21.581 1.00 7.98 118 SER A O 1
ATOM 897 N N . HIS A 1 110 ? 8.119 9.016 19.775 1.00 6.77 119 HIS A N 1
ATOM 898 C CA . HIS A 1 110 ? 6.950 8.600 20.522 1.00 7.35 119 HIS A CA 1
ATOM 899 C C . HIS A 1 110 ? 6.585 7.135 20.299 1.00 7.18 119 HIS A C 1
ATOM 900 O O . HIS A 1 110 ? 5.556 6.676 20.777 1.00 7.17 119 HIS A O 1
ATOM 907 N N . SER A 1 111 ? 7.421 6.413 19.576 1.00 6.79 120 SER A N 1
ATOM 908 C CA . SER A 1 111 ? 7.253 4.964 19.408 1.00 6.93 120 SER A CA 1
ATOM 909 C C . SER A 1 111 ? 5.925 4.556 18.776 1.00 6.40 120 SER A C 1
ATOM 910 O O . SER A 1 111 ? 5.415 3.444 19.017 1.00 6.89 120 SER A O 1
ATOM 913 N N . ASP A 1 112 ? 5.370 5.366 17.886 1.00 6.22 121 ASP A N 1
ATOM 914 C CA . ASP A 1 112 ? 4.076 5.044 17.318 1.00 6.74 121 ASP A CA 1
ATOM 915 C C . ASP A 1 112 ? 4.044 3.700 16.615 1.00 7.26 121 ASP A C 1
ATOM 916 O O . ASP A 1 112 ? 4.831 3.441 15.706 1.00 7.01 121 ASP A O 1
ATOM 921 N N . ASN A 1 113 ? 3.089 2.851 16.965 1.00 6.82 122 ASN A N 1
ATOM 922 C CA . ASN A 1 113 ? 3.011 1.513 16.342 1.00 6.51 122 ASN A CA 1
ATOM 923 C C . ASN A 1 113 ? 2.417 1.598 14.922 1.00 7.25 122 ASN A C 1
ATOM 924 O O . ASN A 1 113 ? 2.796 0.842 14.028 1.00 8.68 122 ASN A O 1
ATOM 929 N N . ASN A 1 114 ? 1.463 2.507 14.727 1.00 6.36 123 ASN A N 1
ATOM 930 C CA . ASN A 1 114 ? 0.863 2.670 13.394 1.00 6.32 123 ASN A CA 1
ATOM 931 C C . ASN A 1 114 ? 1.834 3.394 12.450 1.00 7.46 123 ASN A C 1
ATOM 932 O O . ASN A 1 114 ? 1.967 3.002 11.281 1.00 7.18 123 ASN A O 1
ATOM 937 N N . GLY A 1 115 ? 2.529 4.408 12.944 1.00 7.13 124 GLY A N 1
ATOM 938 C CA . GLY A 1 115 ? 3.570 5.059 12.127 1.00 8.09 124 GLY A CA 1
ATOM 939 C C . GLY A 1 115 ? 4.594 4.063 11.645 1.00 7.25 124 GLY A C 1
ATOM 940 O O . GLY A 1 115 ? 5.015 4.073 10.492 1.00 7.41 124 GLY A O 1
ATOM 941 N N . CYS A 1 116 ? 4.997 3.163 12.525 1.00 7.42 125 CYS A N 1
ATOM 942 C CA . CYS A 1 116 ? 5.953 2.139 12.178 1.00 7.91 125 CYS A CA 1
ATOM 943 C C . CYS A 1 116 ? 5.472 1.329 10.963 1.00 7.65 125 CYS A C 1
ATOM 944 O O . CYS A 1 116 ? 6.191 1.189 9.994 1.00 8.65 125 CYS A O 1
ATOM 947 N N . ASP A 1 117 ? 4.239 0.864 11.006 1.00 8.79 126 ASP A N 1
ATOM 948 C CA . ASP A 1 117 ? 3.780 0.041 9.941 1.00 9.84 126 ASP A CA 1
ATOM 949 C C . ASP A 1 117 ? 3.528 0.808 8.672 1.00 8.11 126 ASP A C 1
ATOM 950 O O . ASP A 1 117 ? 3.729 0.256 7.583 1.00 9.97 126 ASP A O 1
ATOM 955 N N . ILE A 1 118 ? 3.109 2.073 8.786 1.00 7.74 127 ILE A N 1
ATOM 956 C CA . ILE A 1 118 ? 3.000 2.929 7.625 1.00 7.89 127 ILE A CA 1
ATOM 957 C C . ILE A 1 118 ? 4.361 3.024 6.913 1.00 7.77 127 ILE A C 1
ATOM 958 O O . ILE A 1 118 ? 4.464 2.919 5.672 1.00 8.79 127 ILE A O 1
ATOM 963 N N . LEU A 1 119 ? 5.412 3.198 7.694 1.00 6.89 128 LEU A N 1
ATOM 964 C CA . LEU A 1 119 ? 6.741 3.332 7.140 1.00 7.69 128 LEU A CA 1
ATOM 965 C C . LEU A 1 119 ? 7.266 2.010 6.577 1.00 8.82 128 LEU A C 1
ATOM 966 O O . LEU A 1 119 ? 7.964 2.007 5.560 1.00 9.78 128 LEU A O 1
ATOM 971 N N . PHE A 1 120 ? 6.995 0.879 7.215 1.00 8.36 129 PHE A N 1
ATOM 972 C CA . PHE A 1 120 ? 7.372 -0.420 6.639 1.00 9.79 129 PHE A CA 1
ATOM 973 C C . PHE A 1 120 ? 6.725 -0.579 5.273 1.00 10.06 129 PHE A C 1
ATOM 974 O O . PHE A 1 120 ? 7.396 -0.969 4.304 1.00 10.47 129 PHE A O 1
ATOM 982 N N . ARG A 1 121 ? 5.473 -0.187 5.147 1.00 9.84 130 ARG A N 1
ATOM 983 C CA . ARG A 1 121 ? 4.810 -0.318 3.846 1.00 11.71 130 ARG A CA 1
ATOM 984 C C . ARG A 1 121 ? 5.462 0.606 2.802 1.00 11.82 130 ARG A C 1
ATOM 985 O O . ARG A 1 121 ? 5.750 0.178 1.657 1.00 13.97 130 ARG A O 1
ATOM 993 N N . PHE A 1 122 ? 5.784 1.838 3.187 1.00 10.17 131 PHE A N 1
ATOM 994 C CA . PHE A 1 122 ? 6.469 2.748 2.307 1.00 11.43 131 PHE A CA 1
ATOM 995 C C . PHE A 1 122 ? 7.822 2.237 1.809 1.00 12.29 131 PHE A C 1
ATOM 996 O O . PHE A 1 122 ? 8.104 2.283 0.599 1.00 12.56 131 PHE A O 1
ATOM 1004 N N . VAL A 1 123 ? 8.618 1.681 2.716 1.00 11.86 132 VAL A N 1
ATOM 1005 C CA . VAL A 1 123 ? 9.999 1.333 2.403 1.00 12.45 132 VAL A CA 1
ATOM 1006 C C . VAL A 1 123 ? 10.075 0.016 1.665 1.00 14.47 132 VAL A C 1
ATOM 1007 O O . VAL A 1 123 ? 11.133 -0.277 1.059 1.00 18.24 132 VAL A O 1
ATOM 1011 N N . GLY A 1 124 ? 8.985 -0.745 1.637 1.00 13.76 133 GLY A N 1
ATOM 1012 C CA . GLY A 1 124 ? 8.915 -2.001 0.889 1.00 16.44 133 GLY A CA 1
ATOM 1013 C C . GLY A 1 124 ? 8.848 -3.264 1.718 1.00 17.61 133 GLY A C 1
ATOM 1014 O O . GLY A 1 124 ? 8.843 -4.362 1.170 1.00 18.96 133 GLY A O 1
ATOM 1015 N N . GLY A 1 125 ? 8.673 -3.124 3.043 1.00 14.18 134 GLY A N 1
ATOM 1016 C CA . GLY A 1 125 ? 8.424 -4.264 3.925 1.00 13.40 134 GLY A CA 1
ATOM 1017 C C . GLY A 1 125 ? 9.579 -4.595 4.851 1.00 11.63 134 GLY A C 1
ATOM 1018 O O . GLY A 1 125 ? 10.635 -3.998 4.783 1.00 11.01 134 GLY A O 1
ATOM 1019 N N . THR A 1 126 ? 9.349 -5.568 5.729 1.00 11.03 135 THR A N 1
ATOM 1020 C CA . THR A 1 126 ? 10.331 -5.932 6.731 1.00 10.78 135 THR A CA 1
ATOM 1021 C C . THR A 1 126 ? 11.624 -6.469 6.068 1.00 11.20 135 THR A C 1
ATOM 1022 O O . THR A 1 126 ? 12.716 -6.182 6.541 1.00 11.36 135 THR A O 1
ATOM 1026 N N . ASN A 1 127 ? 11.477 -7.289 5.020 1.00 12.65 136 ASN A N 1
ATOM 1027 C CA . ASN A 1 127 ? 12.664 -7.817 4.366 1.00 14.39 136 ASN A CA 1
ATOM 1028 C C . ASN A 1 127 ? 13.587 -6.732 3.818 1.00 13.35 136 ASN A C 1
ATOM 1029 O O . ASN A 1 127 ? 14.811 -6.875 3.865 1.00 12.36 136 ASN A O 1
ATOM 1034 N N . LYS A 1 128 ? 13.031 -5.641 3.279 1.00 12.87 137 LYS A N 1
ATOM 1035 C CA . LYS A 1 128 ? 13.857 -4.554 2.768 1.00 13.21 137 LYS A CA 1
ATOM 1036 C C . LYS A 1 128 ? 14.720 -3.969 3.885 1.00 11.10 137 LYS A C 1
ATOM 1037 O O . LYS A 1 128 ? 15.885 -3.600 3.685 1.00 12.85 137 LYS A O 1
ATOM 1043 N N . VAL A 1 129 ? 14.106 -3.817 5.066 1.00 10.54 138 VAL A N 1
ATOM 1044 C CA . VAL A 1 129 ? 14.814 -3.239 6.175 1.00 10.38 138 VAL A CA 1
ATOM 1045 C C . VAL A 1 129 ? 15.870 -4.203 6.724 1.00 10.71 138 VAL A C 1
ATOM 1046 O O . VAL A 1 129 ? 17.011 -3.829 6.983 1.00 10.97 138 VAL A O 1
ATOM 1050 N N . HIS A 1 130 ? 15.511 -5.466 6.819 1.00 11.15 139 HIS A N 1
ATOM 1051 C CA . HIS A 1 130 ? 16.431 -6.504 7.251 1.00 10.41 139 HIS A CA 1
ATOM 1052 C C . HIS A 1 130 ? 17.662 -6.504 6.347 1.00 11.92 139 HIS A C 1
ATOM 1053 O O . HIS A 1 130 ? 18.798 -6.509 6.800 1.00 11.78 139 HIS A O 1
ATOM 1060 N N . ASN A 1 131 ? 17.421 -6.464 5.053 1.00 11.95 140 ASN A N 1
ATOM 1061 C CA . ASN A 1 131 ? 18.534 -6.496 4.129 1.00 12.43 140 ASN A CA 1
ATOM 1062 C C . ASN A 1 131 ? 19.391 -5.254 4.205 1.00 12.72 140 ASN A C 1
ATOM 1063 O O . ASN A 1 131 ? 20.620 -5.316 4.038 1.00 14.03 140 ASN A O 1
ATOM 1068 N N . PHE A 1 132 ? 18.742 -4.103 4.323 1.00 10.79 141 PHE A N 1
ATOM 1069 C CA . PHE A 1 132 ? 19.428 -2.850 4.398 1.00 11.04 141 PHE A CA 1
ATOM 1070 C C . PHE A 1 132 ? 20.425 -2.871 5.544 1.00 11.52 141 PHE A C 1
ATOM 1071 O O . PHE A 1 132 ? 21.581 -2.469 5.409 1.00 11.60 141 PHE A O 1
ATOM 1079 N N . ILE A 1 133 ? 19.968 -3.328 6.693 1.00 12.46 142 ILE A N 1
ATOM 1080 C CA . ILE A 1 133 ? 20.833 -3.357 7.874 1.00 12.08 142 ILE A CA 1
ATOM 1081 C C . ILE A 1 133 ? 21.986 -4.319 7.678 1.00 13.66 142 ILE A C 1
ATOM 1082 O O . ILE A 1 133 ? 23.140 -3.962 7.973 1.00 16.61 142 ILE A O 1
ATOM 1087 N N . SER A 1 134 ? 21.670 -5.500 7.166 1.00 13.16 143 SER A N 1
ATOM 1088 C CA . SER A 1 134 ? 22.679 -6.538 6.899 1.00 15.09 143 SER A CA 1
ATOM 1089 C C . SER A 1 134 ? 23.752 -6.038 5.964 1.00 17.55 143 SER A C 1
ATOM 1090 O O . SER A 1 134 ? 24.951 -6.246 6.228 1.00 17.64 143 SER A O 1
ATOM 1093 N N . LYS A 1 135 ? 23.356 -5.252 4.971 1.00 16.54 144 LYS A N 1
ATOM 1094 C CA . LYS A 1 135 ? 24.339 -4.744 4.008 1.00 17.46 144 LYS A CA 1
ATOM 1095 C C . LYS A 1 135 ? 25.190 -3.582 4.510 1.00 21.06 144 LYS A C 1
ATOM 1096 O O . LYS A 1 135 ? 26.195 -3.229 3.886 1.00 21.01 144 LYS A O 1
ATOM 1102 N N . LEU A 1 136 ? 24.922 -3.075 5.724 1.00 16.58 145 LEU A N 1
ATOM 1103 C CA . LEU A 1 136 ? 25.777 -2.066 6.332 1.00 17.83 145 LEU A CA 1
ATOM 1104 C C . LEU A 1 136 ? 27.012 -2.717 6.925 1.00 17.96 145 LEU A C 1
ATOM 1105 O O . LEU A 1 136 ? 27.887 -2.046 7.457 1.00 23.81 145 LEU A O 1
ATOM 1110 N N . GLY A 1 137 ? 26.929 -4.026 7.026 1.00 16.51 146 GLY A N 1
ATOM 1111 C CA . GLY A 1 137 ? 27.972 -4.865 7.572 1.00 20.09 146 GLY A CA 1
ATOM 1112 C C . GLY A 1 137 ? 27.758 -5.211 9.025 1.00 20.87 146 GLY A C 1
ATOM 1113 O O . GLY A 1 137 ? 28.725 -5.386 9.763 1.00 22.47 146 GLY A O 1
ATOM 1114 N N . VAL A 1 138 ? 26.504 -5.165 9.481 1.00 16.05 147 VAL A N 1
ATOM 1115 C CA . VAL A 1 138 ? 26.228 -5.494 10.885 1.00 15.38 147 VAL A CA 1
ATOM 1116 C C . VAL A 1 138 ? 25.411 -6.770 10.925 1.00 14.97 147 VAL A C 1
ATOM 1117 O O . VAL A 1 138 ? 24.256 -6.810 10.451 1.00 15.85 147 VAL A O 1
ATOM 1121 N N . LYS A 1 139 ? 26.058 -7.845 11.361 1.00 15.48 148 LYS A N 1
ATOM 1122 C CA . LYS A 1 139 ? 25.428 -9.143 11.464 1.00 14.36 148 LYS A CA 1
ATOM 1123 C C . LYS A 1 139 ? 24.576 -9.249 12.727 1.00 12.00 148 LYS A C 1
ATOM 1124 O O . LYS A 1 139 ? 24.651 -8.408 13.599 1.00 15.34 148 LYS A O 1
ATOM 1130 N N . ASN A 1 140 ? 23.792 -10.300 12.803 1.00 12.72 149 ASN A N 1
ATOM 1131 C CA . ASN A 1 140 ? 23.097 -10.689 14.046 1.00 11.24 149 ASN A CA 1
ATOM 1132 C C . ASN A 1 140 ? 21.969 -9.720 14.403 1.00 10.89 149 ASN A C 1
ATOM 1133 O O . ASN A 1 140 ? 21.651 -9.551 15.581 1.00 10.54 149 ASN A O 1
ATOM 1138 N N . ILE A 1 141 ? 21.274 -9.252 13.366 1.00 11.02 150 ILE A N 1
ATOM 1139 C CA . ILE A 1 141 ? 19.993 -8.556 13.521 1.00 10.60 150 ILE A CA 1
ATOM 1140 C C . ILE A 1 141 ? 19.000 -9.197 12.580 1.00 10.55 150 ILE A C 1
ATOM 1141 O O . ILE A 1 141 ? 19.327 -9.459 11.424 1.00 11.69 150 ILE A O 1
ATOM 1146 N N . SER A 1 142 ? 17.799 -9.452 13.083 1.00 9.79 151 SER A N 1
ATOM 1147 C CA . SER A 1 142 ? 16.738 -10.066 12.296 1.00 10.05 151 SER A CA 1
ATOM 1148 C C . SER A 1 142 ? 15.511 -9.202 12.377 1.00 9.51 151 SER A C 1
ATOM 1149 O O . SER A 1 142 ? 15.000 -8.971 13.466 1.00 11.05 151 SER A O 1
ATOM 1152 N N . ILE A 1 143 ? 15.027 -8.777 11.212 1.00 9.83 152 ILE A N 1
ATOM 1153 C CA . ILE A 1 143 ? 13.818 -7.950 11.080 1.00 8.91 152 ILE A CA 1
ATOM 1154 C C . ILE A 1 143 ? 12.828 -8.664 10.164 1.00 9.94 152 ILE A C 1
ATOM 1155 O O . ILE A 1 143 ? 13.044 -8.773 8.929 1.00 11.33 152 ILE A O 1
ATOM 1160 N N . LYS A 1 144 ? 11.752 -9.139 10.790 1.00 8.81 153 LYS A N 1
ATOM 1161 C CA . LYS A 1 144 ? 10.845 -10.084 10.161 1.00 10.45 153 LYS A CA 1
ATOM 1162 C C . LYS A 1 144 ? 9.372 -9.737 10.271 1.00 11.82 153 LYS A C 1
ATOM 1163 O O . LYS A 1 144 ? 8.565 -10.313 9.532 1.00 11.82 153 LYS A O 1
ATOM 1169 N N . ALA A 1 145 ? 8.971 -8.918 11.251 1.00 10.38 154 ALA A N 1
ATOM 1170 C CA . ALA A 1 145 ? 7.547 -8.765 11.558 1.00 9.73 154 ALA A CA 1
ATOM 1171 C C . ALA A 1 145 ? 7.231 -7.303 11.842 1.00 9.60 154 ALA A C 1
ATOM 1172 O O . ALA A 1 145 ? 7.939 -6.645 12.586 1.00 9.49 154 ALA A O 1
ATOM 1174 N N . THR A 1 146 ? 6.136 -6.823 11.278 1.00 8.83 155 THR A N 1
ATOM 1175 C CA . THR A 1 146 ? 5.609 -5.520 11.618 1.00 8.77 155 THR A CA 1
ATOM 1176 C C . THR A 1 146 ? 4.967 -5.483 13.008 1.00 8.60 155 THR A C 1
ATOM 1177 O O . THR A 1 146 ? 4.844 -6.498 13.692 1.00 8.43 155 THR A O 1
ATOM 1181 N N . GLU A 1 147 ? 4.568 -4.285 13.446 1.00 8.77 156 GLU A N 1
ATOM 1182 C CA . GLU A 1 147 ? 3.914 -4.166 14.747 1.00 8.57 156 GLU A CA 1
ATOM 1183 C C . GLU A 1 147 ? 2.596 -4.937 14.679 1.00 9.11 156 GLU A C 1
ATOM 1184 O O . GLU A 1 147 ? 2.267 -5.673 15.608 1.00 9.71 156 GLU A O 1
ATOM 1190 N N . GLU A 1 148 ? 1.834 -4.751 13.611 1.00 10.92 157 GLU A N 1
ATOM 1191 C CA . GLU A 1 148 ? 0.578 -5.526 13.446 1.00 11.56 157 GLU A CA 1
ATOM 1192 C C . GLU A 1 148 ? 0.820 -7.016 13.569 1.00 10.89 157 GLU A C 1
ATOM 1193 O O . GLU A 1 148 ? 0.096 -7.708 14.279 1.00 11.69 157 GLU A O 1
ATOM 1199 N N . GLU A 1 149 ? 1.865 -7.502 12.927 1.00 9.56 158 GLU A N 1
ATOM 1200 C CA . GLU A 1 149 ? 2.166 -8.936 12.973 1.00 9.85 158 GLU A CA 1
ATOM 1201 C C . GLU A 1 149 ? 2.532 -9.379 14.394 1.00 9.81 158 GLU A C 1
ATOM 1202 O O . GLU A 1 149 ? 2.139 -10.455 14.877 1.00 11.11 158 GLU A O 1
ATOM 1208 N N . MET A 1 150 ? 3.337 -8.590 15.090 1.00 8.39 159 MET A N 1
ATOM 1209 C CA . MET A 1 150 ? 3.688 -8.929 16.464 1.00 8.35 159 MET A CA 1
ATOM 1210 C C . MET A 1 150 ? 2.471 -9.025 17.376 1.00 9.76 159 MET A C 1
ATOM 1211 O O . MET A 1 150 ? 2.441 -9.806 18.338 1.00 11.51 159 MET A O 1
ATOM 1216 N N . HIS A 1 151 ? 1.498 -8.161 17.118 1.00 10.40 160 HIS A N 1
ATOM 1217 C CA . HIS A 1 151 ? 0.317 -8.105 17.937 1.00 9.96 160 HIS A CA 1
ATOM 1218 C C . HIS A 1 151 ? -0.590 -9.314 17.759 1.00 11.76 160 HIS A C 1
ATOM 1219 O O . HIS A 1 151 ? -1.426 -9.574 18.631 1.00 13.22 160 HIS A O 1
ATOM 1226 N N . LYS A 1 152 ? -0.407 -10.069 16.671 1.00 10.82 161 LYS A N 1
ATOM 1227 C CA A LYS A 1 152 ? -1.275 -11.211 16.359 0.50 11.85 161 LYS A CA 1
ATOM 1228 C CA B LYS A 1 152 ? -1.289 -11.201 16.390 0.50 12.33 161 LYS A CA 1
ATOM 1229 C C . LYS A 1 152 ? -0.982 -12.477 17.177 1.00 13.17 161 LYS A C 1
ATOM 1230 O O . LYS A 1 152 ? -1.853 -13.302 17.357 1.00 12.40 161 LYS A O 1
ATOM 1241 N N . ALA A 1 153 ? 0.232 -12.611 17.679 1.00 11.93 162 ALA A N 1
ATOM 1242 C CA . ALA A 1 153 ? 0.684 -13.842 18.310 1.00 12.79 162 ALA A CA 1
ATOM 1243 C C . ALA A 1 153 ? 1.936 -13.615 19.130 1.00 13.07 162 ALA A C 1
ATOM 1244 O O . ALA A 1 153 ? 2.890 -12.990 18.650 1.00 14.54 162 ALA A O 1
ATOM 1246 N N . TRP A 1 154 ? 1.952 -14.195 20.324 1.00 14.85 163 TRP A N 1
ATOM 1247 C CA . TRP A 1 154 ? 3.001 -13.903 21.320 1.00 12.56 163 TRP A CA 1
ATOM 1248 C C . TRP A 1 154 ? 4.399 -14.119 20.747 1.00 12.97 163 TRP A C 1
ATOM 1249 O O . TRP A 1 154 ? 5.296 -13.311 20.980 1.00 12.79 163 TRP A O 1
ATOM 1260 N N . ASN A 1 155 ? 4.656 -15.240 20.070 1.00 12.73 164 ASN A N 1
ATOM 1261 C CA . ASN A 1 155 ? 6.039 -15.540 19.748 1.00 12.23 164 ASN A CA 1
ATOM 1262 C C . ASN A 1 155 ? 6.586 -14.780 18.573 1.00 11.96 164 ASN A C 1
ATOM 1263 O O . ASN A 1 155 ? 7.786 -14.798 18.315 1.00 10.63 164 ASN A O 1
ATOM 1268 N N . VAL A 1 156 ? 5.741 -14.018 17.859 1.00 10.60 165 VAL A N 1
ATOM 1269 C CA . VAL A 1 156 ? 6.224 -13.359 16.678 1.00 10.84 165 VAL A CA 1
ATOM 1270 C C . VAL A 1 156 ? 7.301 -12.299 16.988 1.00 9.51 165 VAL A C 1
ATOM 1271 O O . VAL A 1 156 ? 8.262 -12.133 16.258 1.00 9.86 165 VAL A O 1
ATOM 1275 N N . GLN A 1 157 ? 7.212 -11.725 18.179 1.00 9.15 166 GLN A N 1
ATOM 1276 C CA . GLN A 1 157 ? 8.228 -10.740 18.619 1.00 9.53 166 GLN A CA 1
ATOM 1277 C C . GLN A 1 157 ? 9.628 -11.319 18.632 1.00 10.30 166 GLN A C 1
ATOM 1278 O O . GLN A 1 157 ? 10.614 -10.610 18.436 1.00 9.97 166 GLN A O 1
ATOM 1284 N N . TYR A 1 158 ? 9.761 -12.620 18.935 1.00 9.49 167 TYR A N 1
ATOM 1285 C CA . TYR A 1 158 ? 11.112 -13.190 18.927 1.00 9.84 167 TYR A CA 1
ATOM 1286 C C . TYR A 1 158 ? 11.759 -13.316 17.542 1.00 9.82 167 TYR A C 1
ATOM 1287 O O . TYR A 1 158 ? 12.985 -13.567 17.456 1.00 10.22 167 TYR A O 1
ATOM 1296 N N . THR A 1 159 ? 10.971 -13.175 16.474 1.00 8.50 168 THR A N 1
ATOM 1297 C CA . THR A 1 159 ? 11.530 -13.140 15.146 1.00 10.20 168 THR A CA 1
ATOM 1298 C C . THR A 1 159 ? 12.185 -11.839 14.801 1.00 9.51 168 THR A C 1
ATOM 1299 O O . THR A 1 159 ? 12.977 -11.759 13.852 1.00 11.34 168 THR A O 1
ATOM 1303 N N . ASN A 1 160 ? 11.915 -10.809 15.604 1.00 8.65 169 ASN A N 1
ATOM 1304 C CA . ASN A 1 160 ? 12.606 -9.543 15.483 1.00 8.22 169 ASN A CA 1
ATOM 1305 C C . ASN A 1 160 ? 13.662 -9.457 16.569 1.00 8.65 169 ASN A C 1
ATOM 1306 O O . ASN A 1 160 ? 13.372 -9.016 17.675 1.00 10.49 169 ASN A O 1
ATOM 1311 N N . TRP A 1 161 ? 14.828 -10.035 16.306 1.00 8.52 170 TRP A N 1
ATOM 1312 C CA . TRP A 1 161 ? 15.820 -10.251 17.381 1.00 8.79 170 TRP A CA 1
ATOM 1313 C C . TRP A 1 161 ? 17.136 -9.590 17.058 1.00 7.96 170 TRP A C 1
ATOM 1314 O O . TRP A 1 161 ? 17.445 -9.296 15.905 1.00 9.01 170 TRP A O 1
ATOM 1325 N N . THR A 1 162 ? 17.978 -9.446 18.085 1.00 8.44 171 THR A N 1
ATOM 1326 C CA . THR A 1 162 ? 19.285 -8.868 17.918 1.00 9.25 171 THR A CA 1
ATOM 1327 C C . THR A 1 162 ? 20.215 -9.415 18.994 1.00 9.44 171 THR A C 1
ATOM 1328 O O . THR A 1 162 ? 19.760 -9.818 20.080 1.00 10.00 171 THR A O 1
ATOM 1332 N N . THR A 1 163 ? 21.510 -9.346 18.741 1.00 9.98 172 THR A N 1
ATOM 1333 C CA . THR A 1 163 ? 22.451 -9.388 19.832 1.00 9.10 172 THR A CA 1
ATOM 1334 C C . THR A 1 163 ? 22.692 -7.955 20.285 1.00 8.70 172 THR A C 1
ATOM 1335 O O . THR A 1 163 ? 22.497 -7.011 19.544 1.00 9.77 172 THR A O 1
ATOM 1339 N N . PRO A 1 164 ? 23.102 -7.775 21.553 1.00 9.13 173 PRO A N 1
ATOM 1340 C CA . PRO A 1 164 ? 23.275 -6.400 22.011 1.00 8.92 173 PRO A CA 1
ATOM 1341 C C . PRO A 1 164 ? 24.474 -5.736 21.330 1.00 9.78 173 PRO A C 1
ATOM 1342 O O . PRO A 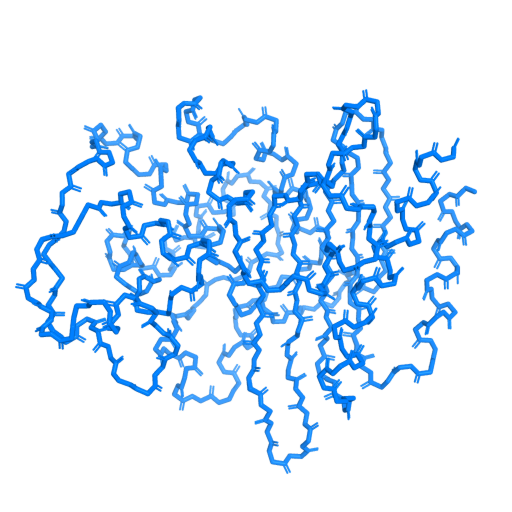1 164 ? 24.486 -4.500 21.135 1.00 10.58 173 PRO A O 1
ATOM 1346 N N . ASP A 1 165 ? 25.553 -6.497 21.091 1.00 9.82 174 ASP A N 1
ATOM 1347 C CA . ASP A 1 165 ? 26.700 -5.918 20.416 1.00 10.94 174 ASP A CA 1
ATOM 1348 C C . ASP A 1 165 ? 26.417 -5.515 18.977 1.00 9.53 174 ASP A C 1
ATOM 1349 O O . ASP A 1 165 ? 26.948 -4.502 18.504 1.00 10.54 174 ASP A O 1
ATOM 1354 N N . ALA A 1 166 ? 25.537 -6.226 18.290 1.00 9.61 175 ALA A N 1
ATOM 1355 C CA . ALA A 1 166 ? 25.132 -5.754 16.960 1.00 9.48 175 ALA A CA 1
ATOM 1356 C C . ALA A 1 166 ? 24.537 -4.338 17.084 1.00 8.43 175 ALA A C 1
ATOM 1357 O O . ALA A 1 166 ? 24.825 -3.437 16.258 1.00 8.89 175 ALA A O 1
ATOM 1359 N N . THR A 1 167 ? 23.714 -4.148 18.113 1.00 7.92 176 THR A N 1
ATOM 1360 C CA . THR A 1 167 ? 23.038 -2.874 18.250 1.00 8.01 176 THR A CA 1
ATOM 1361 C C . THR A 1 167 ? 24.029 -1.737 18.388 1.00 9.46 176 THR A C 1
ATOM 1362 O O . THR A 1 167 ? 23.895 -0.693 17.751 1.00 8.76 176 THR A O 1
ATOM 1366 N N . VAL A 1 168 ? 24.997 -1.889 19.296 1.00 8.93 177 VAL A N 1
ATOM 1367 C CA . VAL A 1 168 ? 25.920 -0.786 19.503 1.00 8.34 177 VAL A CA 1
ATOM 1368 C C . VAL A 1 168 ? 26.871 -0.591 18.308 1.00 9.13 177 VAL A C 1
ATOM 1369 O O . VAL A 1 168 ? 27.287 0.550 18.044 1.00 9.57 177 VAL A O 1
ATOM 1373 N N . GLN A 1 169 ? 27.176 -1.659 17.584 1.00 8.81 178 GLN A N 1
ATOM 1374 C CA . GLN A 1 169 ? 27.942 -1.532 16.323 1.00 9.37 178 GLN A CA 1
ATOM 1375 C C . GLN A 1 169 ? 27.180 -0.628 15.346 1.00 11.34 178 GLN A C 1
ATOM 1376 O O . GLN A 1 169 ? 27.740 0.296 14.731 1.00 12.47 178 GLN A O 1
ATOM 1382 N N . LEU A 1 170 ? 25.884 -0.895 15.219 1.00 9.41 179 LEU A N 1
ATOM 1383 C CA . LEU A 1 170 ? 25.030 -0.111 14.352 1.00 10.83 179 LEU A CA 1
ATOM 1384 C C . LEU A 1 170 ? 24.902 1.309 14.846 1.00 9.55 179 LEU A C 1
ATOM 1385 O O . LEU A 1 170 ? 24.945 2.275 14.039 1.00 10.61 179 LEU A O 1
ATOM 1390 N N . LEU A 1 171 ? 24.690 1.493 16.162 1.00 8.71 180 LEU A N 1
ATOM 1391 C CA . LEU A 1 171 ? 24.614 2.848 16.711 1.00 9.34 180 LEU A CA 1
ATOM 1392 C C . LEU A 1 171 ? 25.880 3.651 16.445 1.00 11.00 180 LEU A C 1
ATOM 1393 O O . LEU A 1 171 ? 25.785 4.870 16.261 1.00 10.68 180 LEU A O 1
ATOM 1398 N N . LYS A 1 172 ? 27.044 3.015 16.529 1.00 10.28 181 LYS A N 1
ATOM 1399 C CA . LYS A 1 172 ? 28.308 3.688 16.310 1.00 10.72 181 LYS A CA 1
ATOM 1400 C C . LYS A 1 172 ? 28.482 4.083 14.829 1.00 11.15 181 LYS A C 1
ATOM 1401 O O . LYS A 1 172 ? 28.873 5.224 14.546 1.00 11.76 181 LYS A O 1
ATOM 1407 N N . LYS A 1 173 ? 28.136 3.196 13.912 1.00 10.68 182 LYS A N 1
ATOM 1408 C CA . LYS A 1 173 ? 28.175 3.518 12.487 1.00 13.16 182 LYS A CA 1
ATOM 1409 C C . LYS A 1 173 ? 27.285 4.716 12.240 1.00 13.97 182 LYS A C 1
ATOM 1410 O O . LYS A 1 173 ? 27.633 5.645 11.532 1.00 13.40 182 LYS A O 1
ATOM 1416 N N . PHE A 1 174 ? 26.106 4.688 12.855 1.00 9.84 183 PHE A N 1
ATOM 1417 C CA . PHE A 1 174 ? 25.201 5.840 12.771 1.00 10.89 183 PHE A CA 1
ATOM 1418 C C . PHE A 1 174 ? 25.810 7.109 13.309 1.00 12.49 183 PHE A C 1
ATOM 1419 O O . PHE A 1 174 ? 25.776 8.162 12.649 1.00 13.69 183 PHE A O 1
ATOM 1427 N N . TYR A 1 175 ? 26.301 7.071 14.537 1.00 11.40 184 TYR A N 1
ATOM 1428 C CA . TYR A 1 175 ? 26.679 8.296 15.211 1.00 12.74 184 TYR A CA 1
ATOM 1429 C C . TYR A 1 175 ? 27.825 8.977 14.487 1.00 12.98 184 TYR A C 1
ATOM 1430 O O . TYR A 1 175 ? 27.953 10.213 14.530 1.00 13.91 184 TYR A O 1
ATOM 1439 N N . LYS A 1 176 ? 28.666 8.167 13.863 1.00 14.20 185 LYS A N 1
ATOM 1440 C CA . LYS A 1 176 ? 29.811 8.668 13.105 1.00 17.05 185 LYS A CA 1
ATOM 1441 C C . LYS A 1 176 ? 29.376 9.086 11.696 1.00 16.11 185 LYS A C 1
ATOM 1442 O O . LYS A 1 176 ? 30.225 9.503 10.892 1.00 20.41 185 LYS A O 1
ATOM 1448 N N . ASN A 1 177 ? 28.061 9.104 11.464 1.00 15.04 186 ASN A N 1
ATOM 1449 C CA . ASN A 1 177 ? 27.484 9.496 10.187 1.00 14.18 186 ASN A CA 1
ATOM 1450 C C . ASN A 1 177 ? 28.128 8.738 9.053 1.00 16.15 186 ASN A C 1
ATOM 1451 O O . ASN A 1 177 ? 28.499 9.332 8.056 1.00 17.76 186 ASN A O 1
ATOM 1456 N N . GLU A 1 178 ? 28.108 7.413 9.154 1.00 15.38 187 GLU A N 1
ATOM 1457 C CA . GLU A 1 178 ? 28.573 6.494 8.119 1.00 15.64 187 GLU A CA 1
ATOM 1458 C C . GLU A 1 178 ? 27.475 5.845 7.291 1.00 17.14 187 GLU A C 1
ATOM 1459 O O . GLU A 1 178 ? 27.780 5.076 6.364 1.00 20.23 187 GLU A O 1
ATOM 1465 N N . ILE A 1 179 ? 26.216 6.131 7.620 1.00 14.98 188 ILE A N 1
ATOM 1466 C CA . ILE A 1 179 ? 25.104 5.454 6.966 1.00 14.74 188 ILE A CA 1
ATOM 1467 C C . ILE A 1 179 ? 24.328 6.402 6.018 1.00 15.41 188 ILE A C 1
ATOM 1468 O O . ILE A 1 179 ? 24.052 6.044 4.870 1.00 20.40 188 ILE A O 1
ATOM 1473 N N . LEU A 1 180 ? 23.917 7.553 6.533 1.00 14.73 189 LEU A N 1
ATOM 1474 C CA . LEU A 1 180 ? 22.977 8.468 5.887 1.00 16.47 189 LEU A CA 1
ATOM 1475 C C . LEU A 1 180 ? 23.671 9.711 5.346 1.00 17.19 189 LEU A C 1
ATOM 1476 O O . LEU A 1 180 ? 24.827 9.976 5.673 1.00 17.22 189 LEU A O 1
ATOM 1481 N N . SER A 1 181 ? 22.928 10.524 4.605 1.00 15.99 190 SER A N 1
ATOM 1482 C CA . SER A 1 181 ? 23.337 11.906 4.337 1.00 15.50 190 SER A CA 1
ATOM 1483 C C . SER A 1 181 ? 23.534 12.703 5.631 1.00 17.69 190 SER A C 1
ATOM 1484 O O . SER A 1 181 ? 22.945 12.379 6.663 1.00 13.27 190 SER A O 1
ATOM 1487 N N . LYS A 1 182 ? 24.371 13.739 5.598 1.00 16.19 191 LYS A N 1
ATOM 1488 C CA . LYS A 1 182 ? 24.498 14.603 6.761 1.00 17.84 191 LYS A C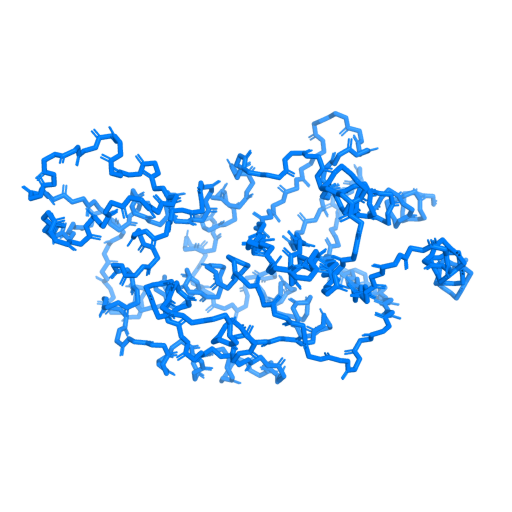A 1
ATOM 1489 C C . LYS A 1 182 ? 23.143 15.087 7.273 1.00 16.09 191 LYS A C 1
ATOM 1490 O O . LYS A 1 182 ? 22.865 15.099 8.483 1.00 14.32 191 LYS A O 1
ATOM 1496 N N . ASN A 1 183 ? 22.277 15.521 6.375 1.00 16.03 192 ASN A N 1
ATOM 1497 C CA A ASN A 1 183 ? 21.042 16.140 6.843 0.50 16.84 192 ASN A CA 1
ATOM 1498 C CA B ASN A 1 183 ? 21.027 16.130 6.786 0.50 16.69 192 ASN A CA 1
ATOM 1499 C C . ASN A 1 183 ? 20.072 15.108 7.413 1.00 14.33 192 ASN A C 1
ATOM 1500 O O . ASN A 1 183 ? 19.395 15.413 8.391 1.00 14.78 192 ASN A O 1
ATOM 1509 N N . SER A 1 184 ? 20.042 13.911 6.838 1.00 13.26 193 SER A N 1
ATOM 1510 C CA . SER A 1 184 ? 19.177 12.826 7.391 1.00 11.71 193 SER A CA 1
ATOM 1511 C C . SER A 1 184 ? 19.715 12.308 8.710 1.00 11.52 193 SER A C 1
ATOM 1512 O O . SER A 1 184 ? 18.924 12.089 9.650 1.00 11.62 193 SER A O 1
ATOM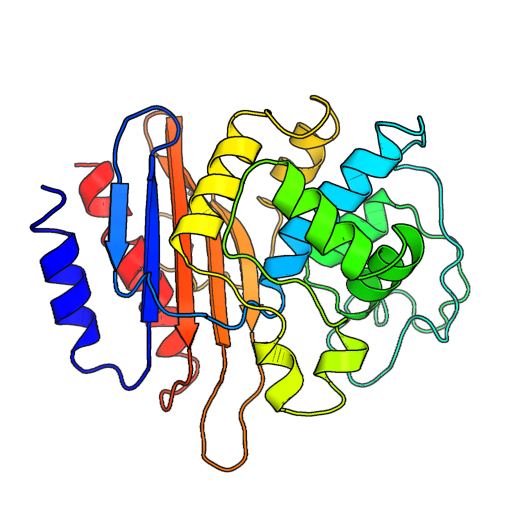 1515 N N . TYR A 1 185 ? 21.037 12.216 8.819 1.00 10.62 194 TYR A N 1
ATOM 1516 C CA . TYR A 1 185 ? 21.706 11.925 10.105 1.00 10.82 194 TYR A CA 1
ATOM 1517 C C . TYR A 1 185 ? 21.337 12.957 11.165 1.00 11.32 194 TYR A C 1
ATOM 1518 O O . TYR A 1 185 ? 20.913 12.605 12.286 1.00 10.94 194 TYR A O 1
ATOM 1527 N N . ASP A 1 186 ? 21.456 14.243 10.843 1.00 9.93 195 ASP A N 1
ATOM 1528 C CA . ASP A 1 186 ? 21.143 15.274 11.801 1.00 11.05 195 ASP A CA 1
ATOM 1529 C C . ASP A 1 186 ? 19.707 15.132 12.261 1.00 10.08 195 ASP A C 1
ATOM 1530 O O . ASP A 1 186 ? 19.399 15.312 13.441 1.00 10.61 195 ASP A O 1
ATOM 1535 N N . PHE A 1 187 ? 18.808 14.863 11.308 1.00 11.53 196 PHE A N 1
ATOM 1536 C CA . PHE A 1 187 ? 17.388 14.743 11.607 1.00 11.20 196 PHE A CA 1
ATOM 1537 C C . PHE A 1 187 ? 17.071 13.568 12.511 1.00 9.67 196 PHE A C 1
ATOM 1538 O O . PHE A 1 187 ? 16.376 13.718 13.537 1.00 10.37 196 PHE A O 1
ATOM 1546 N N . LEU A 1 188 ? 17.638 12.425 12.204 1.00 9.71 197 LEU A N 1
ATOM 1547 C CA . LEU A 1 188 ? 17.355 11.251 13.028 1.00 8.55 197 LEU A CA 1
ATOM 1548 C C . LEU A 1 188 ? 17.977 11.408 14.408 1.00 8.33 197 LEU A C 1
ATOM 1549 O O . LEU A 1 188 ? 17.374 11.003 15.427 1.00 9.18 197 LEU A O 1
ATOM 1554 N N . LEU A 1 189 ? 19.173 12.010 14.478 1.00 8.29 198 LEU A N 1
ATOM 1555 C CA . LEU A 1 189 ? 19.795 12.223 15.800 1.00 8.32 198 LEU A CA 1
ATOM 1556 C C . LEU A 1 189 ? 18.931 13.148 16.655 1.00 8.62 198 LEU A C 1
ATOM 1557 O O . LEU A 1 189 ? 18.678 12.877 17.834 1.00 8.63 198 LEU A O 1
ATOM 1562 N N . ASN A 1 190 ? 18.457 14.271 16.091 1.00 8.09 199 ASN A N 1
ATOM 1563 C CA . ASN A 1 190 ? 17.591 15.158 16.831 1.00 9.23 199 ASN A CA 1
ATOM 1564 C C . ASN A 1 190 ? 16.349 14.405 17.303 1.00 7.75 199 ASN A C 1
ATOM 1565 O O . ASN A 1 190 ? 15.934 14.539 18.450 1.00 8.81 199 ASN A O 1
ATOM 1570 N N . THR A 1 191 ? 15.800 13.585 16.413 1.00 8.88 200 THR A N 1
ATOM 1571 C CA . THR A 1 191 ? 14.586 12.839 16.708 1.00 8.60 200 THR A CA 1
ATOM 1572 C C . THR A 1 191 ? 14.811 11.867 17.900 1.00 8.49 200 THR A C 1
ATOM 1573 O O . THR A 1 191 ? 13.973 11.799 18.839 1.00 9.71 200 THR A O 1
ATOM 1577 N N . MET A 1 192 ? 15.991 11.246 17.944 1.00 8.14 201 MET A N 1
ATOM 1578 C CA A MET A 1 192 ? 16.353 10.327 19.022 0.30 8.95 201 MET A CA 1
ATOM 1579 C CA B MET A 1 192 ? 16.353 10.350 19.031 0.70 8.43 201 MET A CA 1
ATOM 1580 C C . MET A 1 192 ? 16.613 11.033 20.348 1.00 8.25 201 MET A C 1
ATOM 1581 O O . MET A 1 192 ? 16.291 10.502 21.422 1.00 8.48 201 MET A O 1
ATOM 1590 N N . ILE A 1 193 ? 17.132 12.278 20.297 1.00 7.90 202 ILE A N 1
ATOM 1591 C CA . ILE A 1 193 ? 17.250 13.038 21.529 1.00 8.76 202 ILE A CA 1
ATOM 1592 C C . ILE A 1 193 ? 15.877 13.515 22.039 1.00 8.40 202 ILE A C 1
ATOM 1593 O O . ILE A 1 193 ? 15.613 13.588 23.244 1.00 8.87 202 ILE A O 1
ATOM 1598 N N . GLU A 1 194 ? 14.958 13.786 21.112 1.00 8.79 203 GLU A N 1
ATOM 1599 C CA . GLU A 1 194 ? 13.620 14.261 21.423 1.00 8.93 203 GLU A CA 1
ATOM 1600 C C . GLU A 1 194 ? 12.727 13.125 21.949 1.00 8.40 203 GLU A C 1
ATOM 1601 O O . GLU A 1 194 ? 11.584 13.387 22.339 1.00 9.70 203 GLU A O 1
ATOM 1607 N N . THR A 1 195 ? 13.197 11.882 21.901 1.00 7.63 204 THR A N 1
ATOM 1608 C CA . THR A 1 195 ? 12.386 10.785 22.428 1.00 7.24 204 THR A CA 1
ATOM 1609 C C . THR A 1 195 ? 11.806 11.078 23.804 1.00 6.92 204 THR A C 1
ATOM 1610 O O . THR A 1 195 ? 12.543 11.527 24.715 1.00 8.50 204 THR A O 1
ATOM 1614 N N . THR A 1 196 ? 10.527 10.780 23.971 1.00 7.45 205 THR A N 1
ATOM 1615 C CA . THR A 1 196 ? 9.868 10.994 25.252 1.00 7.89 205 THR A CA 1
ATOM 1616 C C . THR A 1 196 ? 9.549 9.722 26.017 1.00 8.38 205 THR A C 1
ATOM 1617 O O . THR A 1 196 ? 9.220 9.783 27.211 1.00 8.93 205 THR A O 1
ATOM 1621 N N . THR A 1 197 ? 9.614 8.575 25.357 1.00 7.27 206 THR A N 1
ATOM 1622 C CA . THR A 1 197 ? 9.393 7.315 26.033 1.00 8.78 206 THR A CA 1
ATOM 1623 C C . THR A 1 197 ? 10.611 6.942 26.865 1.00 8.70 206 THR A C 1
ATOM 1624 O O . THR A 1 197 ? 11.703 7.519 26.741 1.00 9.03 206 THR A O 1
ATOM 1628 N N . GLY A 1 198 ? 10.386 6.039 27.798 1.00 10.02 207 GLY A N 1
ATOM 1629 C CA . GLY A 1 198 ? 11.445 5.510 28.639 1.00 11.34 207 GLY A CA 1
ATOM 1630 C C . GLY A 1 198 ? 12.282 6.493 29.391 1.00 10.63 207 GLY A C 1
ATOM 1631 O O . GLY A 1 198 ? 13.466 6.296 29.560 1.00 10.03 207 GLY A O 1
ATOM 1632 N N . PRO A 1 199 ? 11.676 7.506 30.005 1.00 10.04 208 PRO A N 1
ATOM 1633 C CA . PRO A 1 199 ? 12.513 8.469 30.749 1.00 10.48 208 PRO A CA 1
ATOM 1634 C C . PRO A 1 199 ? 13.196 7.888 31.986 1.00 10.13 208 PRO A C 1
ATOM 1635 O O . PRO A 1 199 ? 14.158 8.486 32.482 1.00 12.12 208 PRO A O 1
ATOM 1639 N N . LYS A 1 200 ? 12.715 6.739 32.472 1.00 10.30 209 LYS A N 1
ATOM 1640 C CA . LYS A 1 200 ? 13.357 6.069 33.608 1.00 12.29 209 LYS A CA 1
ATOM 1641 C C . LYS A 1 200 ? 14.142 4.852 33.220 1.00 10.76 209 LYS A C 1
ATOM 1642 O O . LYS A 1 200 ? 14.474 4.060 34.092 1.00 10.80 209 LYS A O 1
ATOM 1648 N N . ARG A 1 201 ? 14.549 4.763 31.954 1.00 7.62 210 ARG A N 1
ATOM 1649 C CA . ARG A 1 201 ? 15.409 3.658 31.489 1.00 7.27 210 ARG A CA 1
ATOM 1650 C C . ARG A 1 201 ? 16.866 4.142 31.382 1.00 7.48 210 ARG A C 1
ATOM 1651 O O . ARG A 1 201 ? 17.425 4.511 32.407 1.00 9.03 210 ARG A O 1
ATOM 1659 N N . LEU A 1 202 ? 17.477 4.243 30.202 1.00 7.41 211 LEU A N 1
ATOM 1660 C CA . LEU A 1 202 ? 18.873 4.708 30.158 1.00 7.45 211 LEU A CA 1
ATOM 1661 C C . LEU A 1 202 ? 19.076 6.020 30.866 1.00 8.93 211 LEU A C 1
ATOM 1662 O O . LEU A 1 202 ? 20.086 6.180 31.548 1.00 9.18 211 LEU A O 1
ATOM 1667 N N . LYS A 1 203 ? 18.149 6.962 30.684 1.00 8.20 212 LYS A N 1
ATOM 1668 C CA A LYS A 1 203 ? 18.227 8.305 31.276 0.50 9.10 212 LYS A CA 1
ATOM 1669 C CA B LYS A 1 203 ? 18.367 8.269 31.284 0.50 9.77 212 LYS A CA 1
ATOM 1670 C C . LYS A 1 203 ? 17.999 8.340 32.784 1.00 9.23 212 LYS A C 1
ATOM 1671 O O . LYS A 1 203 ? 18.160 9.391 33.405 1.00 11.69 212 LYS A O 1
ATOM 1682 N N . GLY A 1 204 ? 17.415 7.279 33.327 1.00 9.02 213 GLY A N 1
ATOM 1683 C CA . GLY A 1 204 ? 16.742 7.362 34.625 1.00 10.50 213 GLY A CA 1
ATOM 1684 C C . GLY A 1 204 ? 17.567 7.872 35.793 1.00 11.78 213 GLY A C 1
ATOM 1685 O O . GLY A 1 204 ? 17.053 8.602 36.641 1.00 13.11 213 GLY A O 1
ATOM 1686 N N . LEU A 1 205 ? 18.823 7.478 35.863 1.00 10.04 214 LEU A N 1
ATOM 1687 C CA . LEU A 1 205 ? 19.675 7.851 37.000 1.00 10.73 214 LEU A CA 1
ATOM 1688 C C . LEU A 1 205 ? 20.882 8.719 36.609 1.00 12.01 214 LEU A C 1
ATOM 1689 O O . LEU A 1 205 ? 21.789 8.934 37.416 1.00 14.73 214 LEU A O 1
ATOM 1694 N N . LEU A 1 206 ? 20.919 9.174 35.355 1.00 11.60 215 LEU A N 1
ATOM 1695 C CA . LEU A 1 206 ? 21.986 10.049 34.877 1.00 11.33 215 LEU A CA 1
ATOM 1696 C C . LEU A 1 206 ? 21.672 11.467 35.324 1.00 11.52 215 LEU A C 1
ATOM 1697 O O . LEU A 1 206 ? 20.521 11.793 35.652 1.00 13.19 215 LEU A O 1
ATOM 1702 N N . PRO A 1 207 ? 22.704 12.302 35.408 1.00 13.48 216 PRO A N 1
ATOM 1703 C CA . PRO A 1 207 ? 22.409 13.683 35.785 1.00 14.66 216 PRO A CA 1
ATOM 1704 C C . PRO A 1 207 ? 21.333 14.312 34.933 1.00 16.07 216 PRO A C 1
ATOM 1705 O O . PRO A 1 207 ? 21.297 14.132 33.714 1.00 14.65 216 PRO A O 1
ATOM 1709 N N . ASP A 1 208 ? 20.500 15.144 35.552 1.00 16.34 217 ASP A N 1
ATOM 1710 C CA . ASP A 1 208 ? 19.538 15.962 34.834 1.00 19.84 217 ASP A CA 1
ATOM 1711 C C . ASP A 1 208 ? 20.197 16.715 33.657 1.00 16.52 217 ASP A C 1
ATOM 1712 O O . ASP A 1 208 ? 21.228 17.298 33.825 1.00 18.80 217 ASP A O 1
ATOM 1717 N N . GLY A 1 209 ? 19.607 16.566 32.475 1.00 17.37 218 GLY A N 1
ATOM 1718 C CA . GLY A 1 209 ? 20.019 17.289 31.278 1.00 16.72 218 GLY A CA 1
ATOM 1719 C C . GLY A 1 209 ? 21.041 16.536 30.449 1.00 15.73 218 GLY A C 1
ATOM 1720 O O . GLY A 1 209 ? 21.343 16.960 29.331 1.00 16.61 218 GLY A O 1
ATOM 1721 N N . THR A 1 210 ? 21.469 15.364 30.916 1.00 11.69 219 THR A N 1
ATOM 1722 C CA . THR A 1 210 ? 22.375 14.535 30.100 1.00 10.40 219 THR A CA 1
ATOM 1723 C C . THR A 1 210 ? 21.759 14.265 28.725 1.00 10.49 219 THR A C 1
ATOM 1724 O O . THR A 1 210 ? 20.553 13.930 28.637 1.00 12.23 219 THR A O 1
ATOM 1728 N N . VAL A 1 211 ? 22.539 14.417 27.649 1.00 10.47 220 VAL A N 1
ATOM 1729 C CA . VAL A 1 211 ? 21.989 14.158 26.307 1.00 10.19 220 VAL A CA 1
ATOM 1730 C C . VAL A 1 211 ? 21.980 12.648 26.072 1.00 9.67 220 VAL A C 1
ATOM 1731 O O . VAL A 1 211 ? 23.046 11.996 26.062 1.00 10.87 220 VAL A O 1
ATOM 1735 N N . VAL A 1 212 ? 20.773 12.116 25.822 1.00 9.55 221 VAL A N 1
ATOM 1736 C CA . VAL A 1 212 ? 20.592 10.678 25.567 1.00 9.75 221 VAL A CA 1
ATOM 1737 C C . VAL A 1 212 ? 19.706 10.530 24.332 1.00 9.21 221 VAL A C 1
ATOM 1738 O O . VAL A 1 212 ? 18.542 10.906 24.338 1.00 10.42 221 VAL A O 1
ATOM 1742 N N . ALA A 1 213 ? 20.349 10.153 23.236 1.00 7.33 222 ALA A N 1
ATOM 1743 C CA . ALA A 1 213 ? 19.661 9.935 21.954 1.00 7.80 222 ALA A CA 1
ATOM 1744 C C . ALA A 1 213 ? 19.284 8.467 21.926 1.00 7.33 222 ALA A C 1
ATOM 1745 O O . ALA A 1 213 ? 20.158 7.614 21.874 1.00 7.97 222 ALA A O 1
ATOM 1747 N N . HIS A 1 214 ? 18.002 8.165 22.085 1.00 7.12 223 HIS A N 1
ATOM 1748 C CA . HIS A 1 214 ? 17.643 6.776 22.335 1.00 7.14 223 HIS A CA 1
ATOM 1749 C C . HIS A 1 214 ? 16.323 6.348 21.767 1.00 7.73 223 HIS A C 1
ATOM 1750 O O . HIS A 1 214 ? 15.499 7.150 21.363 1.00 8.22 223 HIS A O 1
ATOM 1757 N N . LYS A 1 215 ? 16.135 5.034 21.783 1.00 6.33 224 LYS A N 1
ATOM 1758 C CA . LYS A 1 215 ? 14.891 4.379 21.363 1.00 7.04 224 LYS A CA 1
ATOM 1759 C C . LYS A 1 215 ? 14.555 3.213 22.270 1.00 7.25 224 LYS A C 1
ATOM 1760 O O . LYS A 1 215 ? 15.368 2.327 22.462 1.00 7.81 224 LYS A O 1
ATOM 1766 N N . THR A 1 216 ? 13.360 3.253 22.848 1.00 7.12 225 THR A N 1
ATOM 1767 C CA . THR A 1 216 ? 12.904 2.216 23.750 1.00 6.70 225 THR A CA 1
ATOM 1768 C C . THR A 1 216 ? 12.307 1.030 22.984 1.00 7.51 225 THR A C 1
ATOM 1769 O O . THR A 1 216 ? 11.947 1.128 21.804 1.00 7.29 225 THR A O 1
ATOM 1773 N N . GLY A 1 217 ? 12.057 -0.057 23.697 1.00 6.62 226 GLY A N 1
ATOM 1774 C CA . GLY A 1 217 ? 11.177 -1.120 23.209 1.00 6.97 226 GLY A CA 1
ATOM 1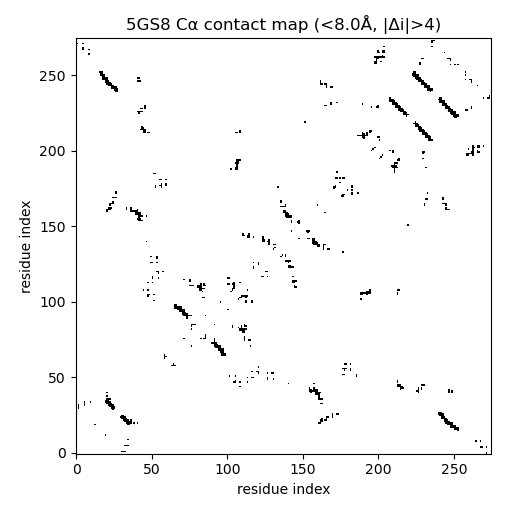775 C C . GLY A 1 217 ? 10.546 -1.820 24.409 1.00 6.54 226 GLY A C 1
ATOM 1776 O O . GLY A 1 217 ? 11.243 -2.054 25.419 1.00 7.40 226 GLY A O 1
ATOM 1777 N N . SER A 1 218 ? 9.293 -2.220 24.243 1.00 6.45 227 SER A N 1
ATOM 1778 C CA . SER A 1 218 ? 8.528 -2.844 25.359 1.00 7.03 227 SER A CA 1
ATOM 1779 C C . SER A 1 218 ? 7.547 -3.866 24.791 1.00 8.04 227 SER A C 1
ATOM 1780 O O . SER A 1 218 ? 6.821 -3.574 23.834 1.00 9.18 227 SER A O 1
ATOM 1783 N N . SER A 1 219 ? 7.592 -5.084 25.328 1.00 7.96 228 SER A N 1
ATOM 1784 C CA . SER A 1 219 ? 6.532 -6.018 25.095 1.00 8.17 228 SER A CA 1
ATOM 1785 C C . SER A 1 219 ? 5.403 -5.905 26.088 1.00 8.70 228 SER A C 1
ATOM 1786 O O . SER A 1 219 ? 5.485 -5.211 27.114 1.00 9.92 228 SER A O 1
ATOM 1789 N N . ASP A 1 220 ? 4.385 -6.732 25.843 1.00 10.75 229 ASP A N 1
ATOM 1790 C CA A ASP A 1 220 ? 3.424 -6.984 26.912 0.50 10.67 229 ASP A CA 1
ATOM 1791 C CA B ASP A 1 220 ? 3.362 -7.101 26.814 0.50 13.02 229 ASP A CA 1
ATOM 1792 C C . ASP A 1 220 ? 3.900 -8.164 27.777 1.00 13.04 229 ASP A C 1
ATOM 1793 O O . ASP A 1 220 ? 5.054 -8.585 27.699 1.00 12.52 229 ASP A O 1
ATOM 1802 N N . THR A 1 221 ? 2.966 -8.739 28.525 1.00 12.56 230 THR A N 1
ATOM 1803 C CA . THR A 1 221 ? 3.265 -9.826 29.457 1.00 13.42 230 THR A CA 1
ATOM 1804 C C . THR A 1 221 ? 2.345 -10.960 29.066 1.00 15.36 230 THR A C 1
ATOM 1805 O O . THR A 1 221 ? 1.297 -10.752 28.425 1.00 14.31 230 THR A O 1
ATOM 1809 N N . ASN A 1 222 ? 2.795 -12.177 29.291 1.00 12.93 231 ASN A N 1
ATOM 1810 C CA . ASN A 1 222 ? 1.932 -13.311 28.993 1.00 13.76 231 ASN A CA 1
ATOM 1811 C C . ASN A 1 222 ? 1.209 -13.823 30.258 1.00 13.62 231 ASN A C 1
ATOM 1812 O O . ASN A 1 222 ? 1.336 -13.260 31.313 1.00 12.93 231 ASN A O 1
ATOM 1817 N N . ASN A 1 223 ? 0.510 -14.939 30.094 1.00 14.76 232 ASN A N 1
ATOM 1818 C CA . ASN A 1 223 ? -0.269 -15.499 31.172 1.00 16.62 232 ASN A CA 1
ATOM 1819 C C . ASN A 1 223 ? 0.576 -16.161 32.250 1.00 18.71 232 ASN A C 1
ATOM 1820 O O . ASN A 1 223 ? 0.054 -16.510 33.298 1.00 22.64 232 ASN A O 1
ATOM 1825 N N . LYS A 1 224 ? 1.866 -16.358 31.983 1.00 14.51 233 LYS A N 1
ATOM 1826 C CA . LYS A 1 224 ? 2.778 -16.888 32.985 1.00 17.82 233 LYS A CA 1
ATOM 1827 C C . LYS A 1 224 ? 3.542 -15.809 33.731 1.00 15.33 233 LYS A C 1
ATOM 1828 O O . LYS A 1 224 ? 4.505 -16.107 34.443 1.00 20.44 233 LYS A O 1
ATOM 1834 N N . GLY A 1 225 ? 3.242 -14.547 33.451 1.00 13.20 234 GLY A N 1
ATOM 1835 C CA . GLY A 1 225 ? 3.887 -13.493 34.174 1.00 13.51 234 GLY A CA 1
ATOM 1836 C C . GLY A 1 225 ? 5.190 -13.020 33.540 1.00 10.92 234 GLY A C 1
ATOM 1837 O O . GLY A 1 225 ? 5.978 -12.389 34.224 1.00 13.16 234 GLY A O 1
ATOM 1838 N N . ILE A 1 226 ? 5.442 -13.426 32.310 1.00 10.95 235 ILE A N 1
ATOM 1839 C CA . ILE A 1 226 ? 6.724 -13.114 31.665 1.00 11.01 235 ILE A CA 1
ATOM 1840 C C . ILE A 1 226 ? 6.519 -11.880 30.808 1.00 10.80 235 ILE A C 1
ATOM 1841 O O . ILE A 1 226 ? 5.676 -11.869 29.901 1.00 11.24 235 ILE A O 1
ATOM 1846 N N . THR A 1 227 ? 7.384 -10.892 31.012 1.00 9.70 236 THR A N 1
ATOM 1847 C CA . THR A 1 227 ? 7.446 -9.729 30.119 1.00 9.35 236 THR A CA 1
ATOM 1848 C C . THR A 1 227 ? 8.631 -9.967 29.205 1.00 8.25 236 THR A C 1
ATOM 1849 O O . THR A 1 227 ? 9.770 -9.960 29.644 1.00 9.39 236 THR A O 1
ATOM 1853 N N . ALA A 1 228 ? 8.351 -10.231 27.933 1.00 7.93 237 ALA A N 1
ATOM 1854 C CA . ALA A 1 228 ? 9.364 -10.664 26.966 1.00 7.47 237 ALA A CA 1
ATOM 1855 C C . ALA A 1 228 ? 10.496 -9.649 26.817 1.00 8.05 237 ALA A C 1
ATOM 1856 O O . ALA A 1 228 ? 11.644 -10.035 26.603 1.00 8.28 237 ALA A O 1
ATOM 1858 N N . ALA A 1 229 ? 10.141 -8.364 26.762 1.00 8.77 238 ALA A N 1
ATOM 1859 C CA . ALA A 1 229 ? 11.111 -7.309 26.421 1.00 7.62 238 ALA A CA 1
ATOM 1860 C C . ALA A 1 229 ? 10.885 -6.004 27.128 1.00 7.90 238 ALA A C 1
ATOM 1861 O O . ALA A 1 229 ? 9.766 -5.492 27.128 1.00 7.60 238 ALA A O 1
ATOM 1863 N N . THR A 1 230 ? 11.943 -5.497 27.779 1.00 6.53 239 THR A N 1
ATOM 1864 C CA . THR A 1 230 ? 11.952 -4.122 28.276 1.00 6.38 239 THR A CA 1
ATOM 1865 C C . THR A 1 230 ? 13.337 -3.583 27.958 1.00 7.22 239 THR A C 1
ATOM 1866 O O . THR A 1 230 ? 14.331 -3.991 28.595 1.00 6.47 239 THR A O 1
ATOM 1870 N N . ASN A 1 231 ? 13.409 -2.707 26.940 1.00 6.60 240 ASN A N 1
ATOM 1871 C CA . ASN A 1 231 ? 14.702 -2.412 26.266 1.00 5.89 240 ASN A CA 1
ATOM 1872 C C . ASN A 1 231 ? 14.901 -0.904 26.175 1.00 6.17 240 ASN A C 1
ATOM 1873 O O . ASN A 1 231 ? 13.918 -0.141 26.155 1.00 6.53 240 ASN A O 1
ATOM 1878 N N . ASP A 1 232 ? 16.160 -0.494 26.015 1.00 6.44 241 ASP A N 1
ATOM 1879 C CA . ASP A 1 232 ? 16.467 0.899 25.665 1.00 7.13 241 ASP A CA 1
ATOM 1880 C C . ASP A 1 232 ? 17.872 0.896 25.056 1.00 7.08 241 ASP A C 1
ATOM 1881 O O . ASP A 1 232 ? 18.781 0.237 25.594 1.00 7.60 241 ASP A O 1
ATOM 1886 N N . ILE A 1 233 ? 18.030 1.618 23.947 1.00 6.28 242 ILE A N 1
ATOM 1887 C CA . ILE A 1 233 ? 19.275 1.652 23.175 1.00 7.24 242 ILE A CA 1
ATOM 1888 C C . ILE A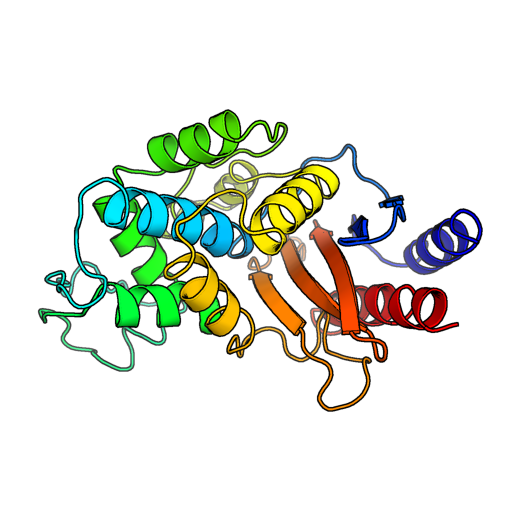 1 233 ? 19.559 3.087 22.808 1.00 6.78 242 ILE A C 1
ATOM 1889 O O . ILE A 1 233 ? 18.623 3.865 22.570 1.00 6.62 242 ILE A O 1
ATOM 1894 N N . GLY A 1 234 ? 20.812 3.491 22.836 1.00 6.55 243 GLY A N 1
ATOM 1895 C CA . GLY A 1 234 ? 21.092 4.875 22.444 1.00 7.35 243 GLY A CA 1
ATOM 1896 C C . GLY A 1 234 ? 22.538 5.268 22.515 1.00 8.41 243 GLY A C 1
ATOM 1897 O O . GLY A 1 234 ? 23.427 4.468 22.709 1.00 8.29 243 GLY A O 1
ATOM 1898 N N . ILE A 1 235 ? 22.742 6.553 22.311 1.00 8.16 244 ILE A N 1
ATOM 1899 C CA . ILE A 1 235 ? 24.069 7.183 22.376 1.00 8.97 244 ILE A CA 1
ATOM 1900 C C . ILE A 1 235 ? 24.019 8.294 23.372 1.00 8.64 244 ILE A C 1
ATOM 1901 O O . ILE A 1 235 ? 23.087 9.127 23.348 1.00 9.62 244 ILE A O 1
ATOM 1906 N N . ILE A 1 236 ? 24.946 8.270 24.319 1.00 8.92 245 ILE A N 1
ATOM 1907 C CA . ILE A 1 236 ? 24.971 9.202 25.437 1.00 9.65 245 ILE A CA 1
ATOM 1908 C C . ILE A 1 236 ? 26.199 10.101 25.353 1.00 10.06 245 ILE A C 1
ATOM 1909 O O . ILE A 1 236 ? 27.285 9.658 24.998 1.00 9.04 245 ILE A O 1
ATOM 1914 N N . THR A 1 237 ? 25.971 11.384 25.636 1.00 9.47 246 THR A N 1
ATOM 1915 C CA . THR A 1 237 ? 27.055 12.389 25.645 1.00 9.80 246 THR A CA 1
ATOM 1916 C C . THR A 1 237 ? 27.604 12.538 27.051 1.00 10.71 246 THR A C 1
ATOM 1917 O O . THR A 1 237 ? 26.882 12.775 28.015 1.00 10.72 246 THR A O 1
ATOM 1921 N N . LEU A 1 238 ? 28.924 12.349 27.133 1.00 10.85 247 LEU A N 1
ATOM 1922 C CA . LEU A 1 238 ? 29.672 12.525 28.375 1.00 11.73 247 LEU A CA 1
ATOM 1923 C C . LEU A 1 238 ? 29.962 14.004 28.628 1.00 13.02 247 LEU A C 1
ATOM 1924 O O . LEU A 1 238 ? 29.880 14.822 27.716 1.00 13.75 247 LEU A O 1
ATOM 1929 N N . PRO A 1 239 ? 30.376 14.326 29.873 1.00 13.44 248 PRO A N 1
ATOM 1930 C CA . PRO A 1 239 ? 30.585 15.736 30.207 1.00 16.68 248 PRO A CA 1
ATOM 1931 C C . PRO A 1 239 ? 31.668 16.397 29.367 1.00 17.04 248 PRO A C 1
ATOM 1932 O O . PRO A 1 239 ? 31.610 17.617 29.150 1.00 20.65 248 PRO A O 1
ATOM 1936 N N . ASN A 1 240 ? 32.638 15.637 28.872 1.00 14.82 249 ASN A N 1
ATOM 1937 C CA . ASN A 1 240 ? 33.673 16.179 27.998 1.00 16.67 249 ASN A CA 1
ATOM 1938 C C . ASN A 1 240 ? 33.385 16.111 26.507 1.00 13.72 249 ASN A C 1
ATOM 1939 O O . ASN A 1 240 ? 34.262 16.353 25.690 1.00 14.06 249 ASN A O 1
ATOM 1944 N N . GLY A 1 241 ? 32.117 15.843 26.182 1.00 12.66 250 GLY A N 1
ATOM 1945 C CA . GLY A 1 241 ? 31.633 15.895 24.815 1.00 12.74 250 GLY A CA 1
ATOM 1946 C C . GLY A 1 241 ? 31.824 14.646 23.953 1.00 12.66 250 GLY A C 1
ATOM 1947 O O . GLY A 1 241 ? 31.356 14.605 22.803 1.00 14.27 250 GLY A O 1
ATOM 1948 N N . LYS A 1 242 ? 32.536 13.664 24.489 1.00 13.70 251 LYS A N 1
ATOM 1949 C CA . LYS A 1 242 ? 32.657 12.388 23.847 1.00 13.92 251 LYS A CA 1
ATOM 1950 C C . LYS A 1 242 ? 31.361 11.615 24.102 1.00 11.00 251 LYS A C 1
ATOM 1951 O O . LYS A 1 242 ? 30.482 12.065 24.875 1.00 11.61 251 LYS A O 1
ATOM 1957 N N . HIS A 1 243 ? 31.272 10.438 23.465 1.00 10.82 252 HIS A N 1
ATOM 1958 C CA . HIS A 1 243 ? 30.016 9.678 23.412 1.00 10.14 252 HIS A CA 1
ATOM 1959 C C . HIS A 1 243 ? 30.237 8.187 23.583 1.00 11.27 252 HIS A C 1
ATOM 1960 O O . HIS A 1 243 ? 31.296 7.671 23.201 1.00 11.75 252 HIS A O 1
ATOM 1967 N N . PHE A 1 244 ? 29.212 7.512 24.110 1.00 10.40 253 PHE A N 1
ATOM 1968 C CA . PHE A 1 244 ? 29.192 6.065 24.093 1.00 8.74 253 PHE A CA 1
ATOM 1969 C C . PHE A 1 244 ? 27.837 5.567 23.635 1.00 9.56 253 PHE A C 1
ATOM 1970 O O . PHE A 1 244 ? 26.788 6.150 23.958 1.00 10.14 253 PHE A O 1
ATOM 1978 N N . ALA A 1 245 ? 27.880 4.470 22.891 1.00 8.97 254 ALA A N 1
ATOM 1979 C CA . ALA A 1 245 ? 26.666 3.732 22.554 1.00 9.84 254 ALA A CA 1
ATOM 1980 C C . ALA A 1 245 ? 26.405 2.642 23.593 1.00 9.62 254 ALA A C 1
ATOM 1981 O O . ALA A 1 245 ? 27.330 2.043 24.099 1.00 9.47 254 ALA A O 1
ATOM 1983 N N . ILE A 1 246 ? 25.142 2.485 23.968 1.00 8.80 255 ILE A N 1
ATOM 1984 C CA . ILE A 1 246 ? 24.761 1.473 24.950 1.00 9.47 255 ILE A CA 1
ATOM 1985 C C . ILE A 1 246 ? 23.443 0.855 24.545 1.00 8.60 255 ILE A C 1
ATOM 1986 O O . ILE A 1 246 ? 22.563 1.539 24.025 1.00 8.79 255 ILE A O 1
ATOM 1991 N N . ALA A 1 247 ? 23.328 -0.461 24.772 1.00 8.61 256 ALA A N 1
ATOM 1992 C CA . ALA A 1 247 ? 22.056 -1.149 24.527 1.00 8.83 256 ALA A CA 1
ATOM 1993 C C . ALA A 1 247 ? 21.799 -2.119 25.658 1.00 8.99 256 ALA A C 1
ATOM 1994 O O . ALA A 1 247 ? 22.717 -2.860 26.063 1.00 9.00 256 ALA A O 1
ATOM 1996 N N . VAL A 1 248 ? 20.624 -2.019 26.276 1.00 7.47 257 VAL A N 1
ATOM 1997 C CA . VAL A 1 248 ? 20.230 -2.935 27.324 1.00 8.33 257 VAL A CA 1
ATOM 1998 C C . VAL A 1 248 ? 18.891 -3.586 26.982 1.00 7.44 257 VAL A C 1
ATOM 1999 O O . VAL A 1 248 ? 17.905 -2.901 26.667 1.00 8.52 257 VAL A O 1
ATOM 2003 N N . TYR A 1 249 ? 18.864 -4.924 27.037 1.00 7.12 258 TYR A N 1
ATOM 2004 C CA . TYR A 1 249 ? 17.678 -5.719 26.759 1.00 8.30 258 TYR A CA 1
ATOM 2005 C C . TYR A 1 249 ? 17.334 -6.530 27.979 1.00 8.28 258 TYR A C 1
ATOM 2006 O O . TYR A 1 249 ? 18.063 -7.436 28.353 1.00 8.50 258 TYR A O 1
ATOM 2015 N N . VAL A 1 250 ? 16.298 -6.154 28.686 1.00 7.90 259 VAL A N 1
ATOM 2016 C CA . VAL A 1 250 ? 15.804 -6.963 29.803 1.00 8.57 259 VAL A CA 1
ATOM 2017 C C . VAL A 1 250 ? 14.752 -7.901 29.267 1.00 8.97 259 VAL A C 1
ATOM 2018 O O . VAL A 1 250 ? 13.618 -7.456 28.952 1.00 8.63 259 VAL A O 1
ATOM 2022 N N . SER A 1 251 ? 15.129 -9.164 29.050 1.00 8.87 260 SER A N 1
ATOM 2023 C CA . SER A 1 251 ? 14.236 -10.121 28.374 1.00 9.37 260 SER A CA 1
ATOM 2024 C C . SER A 1 251 ? 13.673 -11.192 29.294 1.00 9.34 260 SER A C 1
ATOM 2025 O O . SER A 1 251 ? 14.232 -11.497 30.352 1.00 9.04 260 SER A O 1
ATOM 2028 N N . ASP A 1 252 ? 12.530 -11.716 28.888 1.00 10.20 261 ASP A N 1
ATOM 2029 C CA . ASP A 1 252 ? 11.898 -12.848 29.546 1.00 10.40 261 ASP A CA 1
ATOM 2030 C C . ASP A 1 252 ? 11.880 -12.702 31.061 1.00 10.28 261 ASP A C 1
ATOM 2031 O O . ASP A 1 252 ? 12.393 -13.560 31.854 1.00 11.66 261 ASP A O 1
ATOM 2036 N N . SER A 1 253 ? 11.348 -11.553 31.491 1.00 8.34 262 SER A N 1
ATOM 2037 C CA . SER A 1 253 ? 11.428 -11.179 32.866 1.00 9.43 262 SER A CA 1
ATOM 2038 C C . SER A 1 253 ? 10.188 -11.558 33.663 1.00 9.39 262 SER A C 1
ATOM 2039 O O . SER A 1 253 ? 9.039 -11.230 33.266 1.00 8.93 262 SER A O 1
ATOM 2042 N N . SER A 1 254 ? 10.445 -12.086 34.856 1.00 10.74 263 SER A N 1
ATOM 2043 C CA . SER A 1 254 ? 9.395 -12.303 35.859 1.00 11.60 263 SER A CA 1
ATOM 2044 C C . SER A 1 254 ? 9.244 -11.120 36.794 1.00 11.36 263 SER A C 1
ATOM 2045 O O . SER A 1 254 ? 8.335 -11.099 37.667 1.00 14.53 263 SER A O 1
ATOM 2048 N N . GLU A 1 255 ? 10.070 -10.085 36.618 1.00 10.36 264 GLU A N 1
ATOM 2049 C CA . GLU A 1 255 ? 10.056 -8.931 37.493 1.00 11.66 264 GLU A CA 1
ATOM 2050 C C . GLU A 1 255 ? 8.979 -7.945 37.039 1.00 11.40 264 GLU A C 1
ATOM 2051 O O . GLU A 1 255 ? 8.567 -7.984 35.878 1.00 11.32 264 GLU A O 1
ATOM 2057 N N . LYS A 1 256 ? 8.529 -7.115 37.974 1.00 13.67 265 LYS A N 1
ATOM 2058 C CA . LYS A 1 256 ? 7.565 -6.063 37.651 1.00 15.23 265 LYS A CA 1
ATOM 2059 C C . LYS A 1 256 ? 8.258 -4.948 36.881 1.00 12.22 265 LYS A C 1
ATOM 2060 O O . LYS A 1 256 ? 9.488 -4.837 36.855 1.00 10.91 265 LYS A O 1
ATOM 2066 N N . SER A 1 257 ? 7.449 -4.118 36.239 1.00 12.29 266 SER A N 1
ATOM 2067 C CA . SER A 1 257 ? 7.998 -3.119 35.314 1.00 10.99 266 SER A CA 1
ATOM 2068 C C . SER A 1 257 ? 8.913 -2.128 35.979 1.00 10.43 266 SER A C 1
ATOM 2069 O O . SER A 1 257 ? 9.922 -1.705 35.405 1.00 10.66 266 SER A O 1
ATOM 2072 N N . ASP A 1 258 ? 8.660 -1.727 37.221 1.00 10.38 267 ASP A N 1
ATOM 2073 C CA A ASP A 1 258 ? 9.568 -0.823 37.883 0.50 11.49 267 ASP A CA 1
ATOM 2074 C CA B ASP A 1 258 ? 9.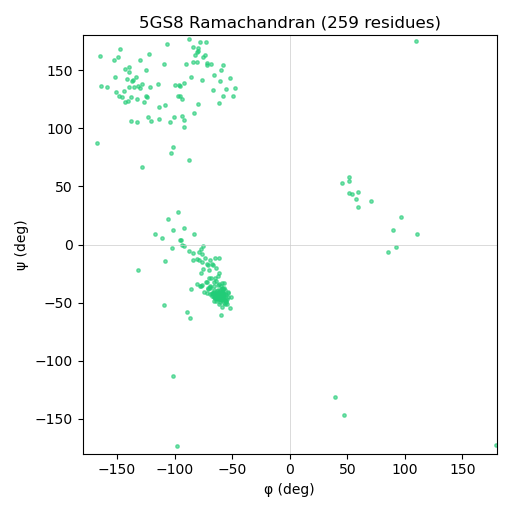569 -0.790 37.847 0.50 11.07 267 ASP A CA 1
ATOM 2075 C C . ASP A 1 258 ? 10.970 -1.418 37.995 1.00 9.74 267 ASP A C 1
ATOM 2076 O O . ASP A 1 258 ? 11.957 -0.730 37.783 1.00 10.43 267 ASP A O 1
ATOM 2085 N N . VAL A 1 259 ? 11.046 -2.710 38.320 1.00 9.39 268 VAL A N 1
ATOM 2086 C CA . VAL A 1 259 ? 12.347 -3.369 38.416 1.00 9.99 268 VAL A CA 1
ATOM 2087 C C . VAL A 1 259 ? 13.004 -3.460 37.030 1.00 8.44 268 VAL A C 1
ATOM 2088 O O . VAL A 1 259 ? 14.214 -3.201 36.896 1.00 9.47 268 VAL A O 1
ATOM 2092 N N . ASN A 1 260 ? 12.243 -3.804 36.005 1.00 8.72 269 ASN A N 1
ATOM 2093 C CA . ASN A 1 260 ? 12.819 -3.946 34.668 1.00 8.29 269 ASN A CA 1
ATOM 2094 C C . ASN A 1 260 ? 13.405 -2.632 34.173 1.00 8.62 269 ASN A C 1
ATOM 2095 O O . ASN A 1 260 ? 14.509 -2.629 33.596 1.00 8.99 269 ASN A O 1
ATOM 2100 N N . GLU A 1 261 ? 12.689 -1.530 34.388 1.00 8.40 270 GLU A N 1
ATOM 2101 C CA . GLU A 1 261 ? 13.244 -0.222 34.023 1.00 8.84 270 GLU A CA 1
ATOM 2102 C C . GLU A 1 261 ? 14.475 0.113 34.844 1.00 9.15 270 GLU A C 1
ATOM 2103 O O . GLU A 1 261 ? 15.425 0.683 34.344 1.00 9.15 270 GLU A O 1
ATOM 2109 N N . LYS A 1 262 ? 14.423 -0.151 36.142 1.00 8.75 271 LYS A N 1
ATOM 2110 C CA . LYS A 1 262 ? 15.546 0.126 37.025 1.00 10.29 271 LYS A CA 1
ATOM 2111 C C . LYS A 1 262 ? 16.802 -0.645 36.661 1.00 9.61 271 LYS A C 1
ATOM 2112 O O . LYS A 1 262 ? 17.907 -0.106 36.771 1.00 9.41 271 LYS A O 1
ATOM 2118 N N . ILE A 1 263 ? 16.651 -1.870 36.155 1.00 8.96 272 ILE A N 1
ATOM 2119 C CA . ILE A 1 263 ? 17.814 -2.609 35.726 1.00 8.65 272 ILE A CA 1
ATOM 2120 C C . ILE A 1 263 ? 18.542 -1.811 34.643 1.00 9.35 272 ILE A C 1
ATOM 2121 O O . ILE A 1 263 ? 19.775 -1.657 34.680 1.00 8.66 272 ILE A O 1
ATOM 2126 N N . ILE A 1 264 ? 17.774 -1.262 33.704 1.00 7.91 273 ILE A N 1
ATOM 2127 C CA . ILE A 1 264 ? 18.405 -0.466 32.635 1.00 8.09 273 ILE A CA 1
ATOM 2128 C C . ILE A 1 264 ? 19.090 0.778 33.207 1.00 8.42 273 ILE A C 1
ATOM 2129 O O . ILE A 1 264 ? 20.244 1.081 32.888 1.00 9.61 273 ILE A O 1
ATOM 2134 N N . ALA A 1 265 ? 18.371 1.490 34.045 1.00 8.34 274 ALA A N 1
ATOM 2135 C CA . ALA A 1 265 ? 18.854 2.730 34.593 1.00 8.48 274 ALA A CA 1
ATOM 2136 C C . ALA A 1 265 ? 20.126 2.508 35.392 1.00 8.96 274 ALA A C 1
ATOM 2137 O O . ALA A 1 265 ? 21.056 3.304 35.326 1.00 9.70 274 ALA A O 1
ATOM 2139 N N . GLU A 1 266 ? 20.121 1.489 36.235 1.00 9.26 275 GLU A N 1
ATOM 2140 C CA . GLU A 1 266 ? 21.274 1.224 37.123 1.00 10.62 275 GLU A CA 1
ATOM 2141 C C . GLU A 1 266 ? 22.488 0.795 36.334 1.00 9.59 275 GLU A C 1
ATOM 2142 O O . GLU A 1 266 ? 23.610 1.220 36.618 1.00 9.87 275 GLU A O 1
ATOM 2148 N N . ILE A 1 267 ? 22.302 -0.089 35.373 1.00 9.07 276 ILE A N 1
ATOM 2149 C CA . ILE A 1 267 ? 23.403 -0.510 34.508 1.00 9.05 276 ILE A CA 1
ATOM 2150 C C . ILE A 1 267 ? 24.004 0.688 33.779 1.00 9.58 276 ILE A C 1
ATOM 2151 O O . ILE A 1 267 ? 25.232 0.852 33.733 1.00 9.29 276 ILE A O 1
ATOM 2156 N N . CYS A 1 268 ? 23.139 1.528 33.195 1.00 8.95 277 CYS A N 1
ATOM 2157 C CA . CYS A 1 268 ? 23.610 2.689 32.506 1.00 9.51 277 CYS A CA 1
ATOM 2158 C C . CYS A 1 268 ? 24.377 3.611 33.436 1.00 9.38 277 CYS A C 1
ATOM 2159 O O . CYS A 1 268 ? 25.453 4.068 33.087 1.00 11.41 277 CYS A O 1
ATOM 2162 N N . LYS A 1 269 ? 23.849 3.835 34.638 1.00 9.41 278 LYS A N 1
ATOM 2163 C CA . LYS A 1 269 ? 24.500 4.692 35.649 1.00 10.65 278 LYS A CA 1
ATOM 2164 C C . LYS A 1 269 ? 25.890 4.116 35.982 1.00 11.26 278 LYS A C 1
ATOM 2165 O O . LYS A 1 269 ? 26.826 4.888 36.150 1.00 11.32 278 LYS A O 1
ATOM 2171 N N . SER A 1 270 ? 26.019 2.804 36.097 1.00 10.79 279 SER A N 1
ATOM 2172 C CA A SER A 1 270 ? 27.307 2.188 36.411 0.50 11.73 279 SER A CA 1
ATOM 2173 C CA B SER A 1 270 ? 27.314 2.200 36.408 0.50 11.70 279 SER A CA 1
ATOM 2174 C C . SER A 1 270 ? 28.319 2.485 35.291 1.00 11.42 279 SER A C 1
ATOM 2175 O O . SER A 1 270 ? 29.487 2.780 35.546 1.00 12.36 279 SER A O 1
ATOM 2180 N N . VAL A 1 271 ? 27.857 2.387 34.050 1.00 11.01 280 VAL A N 1
ATOM 2181 C CA . VAL A 1 271 ? 28.707 2.645 32.909 1.00 11.60 280 VAL A CA 1
ATOM 2182 C C . VAL A 1 271 ? 29.121 4.115 32.887 1.00 12.44 280 VAL A C 1
ATOM 2183 O O . VAL A 1 271 ? 30.313 4.436 32.712 1.00 12.89 280 VAL A O 1
ATOM 2187 N N . TRP A 1 272 ? 28.131 4.990 33.043 1.00 9.88 281 TRP A N 1
ATOM 2188 C CA . TRP A 1 272 ? 28.348 6.450 33.109 1.00 10.80 281 TRP A CA 1
ATOM 2189 C C . TRP A 1 272 ? 29.407 6.749 34.163 1.00 12.85 281 TRP A C 1
ATOM 2190 O O . TRP A 1 272 ? 30.366 7.453 33.893 1.00 14.24 281 TRP A O 1
ATOM 2201 N N . ASP A 1 273 ? 29.194 6.265 35.371 1.00 14.07 282 ASP A N 1
ATOM 2202 C CA . ASP A 1 273 ? 30.114 6.586 36.470 1.00 14.31 282 ASP A CA 1
ATOM 2203 C C . ASP A 1 273 ? 31.544 6.158 36.127 1.00 16.18 282 ASP A C 1
ATOM 2204 O O . ASP A 1 273 ? 32.487 6.859 36.487 1.00 18.92 282 ASP A O 1
ATOM 2209 N N . TYR A 1 274 ? 31.720 4.983 35.529 1.00 13.14 283 TYR A N 1
ATOM 2210 C CA . TYR A 1 274 ? 33.037 4.488 35.119 1.00 15.20 283 TYR A CA 1
ATOM 2211 C C . TYR A 1 274 ? 33.674 5.367 34.050 1.00 16.68 283 TYR A C 1
ATOM 2212 O O . TYR A 1 274 ? 34.839 5.786 34.170 1.00 19.01 283 TYR A O 1
ATOM 2221 N N . LEU A 1 275 ? 32.891 5.772 33.057 1.00 15.70 284 LEU A N 1
ATOM 2222 C CA . LEU A 1 275 ? 33.457 6.525 31.941 1.00 15.65 284 LEU A CA 1
ATOM 2223 C C . LEU A 1 275 ? 33.726 7.985 32.305 1.00 20.54 284 LEU A C 1
ATOM 2224 O O . LEU A 1 275 ? 34.590 8.602 31.694 1.00 23.36 284 LEU A O 1
ATOM 2229 N N . VAL A 1 276 ? 33.026 8.537 33.284 1.00 19.89 285 VAL A N 1
ATOM 2230 C CA . VAL A 1 276 ? 33.272 9.939 33.653 1.00 21.82 285 VAL A CA 1
ATOM 2231 C C . VAL A 1 276 ? 34.497 10.019 34.557 1.00 33.49 285 VAL A C 1
ATOM 2232 O O . VAL A 1 276 ? 35.188 11.031 34.562 1.00 40.16 285 VAL A O 1
ATOM 2236 N N . LYS A 1 277 ? 34.679 8.985 35.381 1.00 33.98 286 LYS A N 1
ATOM 2237 C CA . LYS A 1 277 ? 35.875 8.822 36.223 1.00 45.64 286 LYS A CA 1
ATOM 2238 C C . LYS A 1 277 ? 37.114 8.640 35.357 1.00 44.28 286 LYS A C 1
ATOM 2239 O O . LYS A 1 277 ? 38.049 9.426 35.450 1.00 50.89 286 LYS A O 1
#

Foldseek 3Di:
DQVVLQVVLVVVCPPFQFQKWKWKAFQPDGDIHTDSQPDWAQCALQCLLLLLLLLQQCCQVVVNDQQFWDQWQLVLQDPPDQAPPCVVPVRGRDIDGNLVLSLCCFQVVGQSSQVVSCVVSPHQVSSQVLLVVVVQPFFAGDDGSVRCVVDPCPSSRGIGGFVSQQVVQSCLVVPVRHPPVSSVSLQVSQQNRDPLCLALVNPPDPPWRWRKGWRFADADPVQWTAWTWMWTWTAAPVGTIMTMIMIGGRGNDDPVVSRNSRHVSSVSVNVVVND

Nearest PDB structures (foldseek):
  5gs8-assembly1_A  TM=1.004E+00  e=8.421E-59  Serratia marcescens
  6pq9-assembly1_A  TM=9.964E-01  e=9.965E-55  Escherichia coli
  6nvt-assembly4_D  TM=9.965E-01  e=6.743E-53  Escherichia coli
  5tfq-assembly1_A  TM=9.772E-01  e=1.403E-36  Bacteroides cellulosilyticus DSM 14838
  6d3g-assembly4_D  TM=9.711E-01  e=2.234E-32  Citrobacter freundii

Organism: Serratia marcescens (NCBI:txid615)

InterPro domains:
  IPR000871 Beta-lactamase, class-A [PR00118] (39-63)
  IPR000871 Beta-lactamase, class-A [PR00118] (70-87)
  IPR000871 Beta-lactamase, class-A [PR00118] (152-176)
  IPR000871 Beta-lactamase, class-A [PR00118] (178-203)
  IPR000871 Beta-lactamase, class-A [PR00118] (231-246)
  IPR000871 Beta-lactamase, class-A [PTHR35333] (30-308)
  IPR012338 Beta-lactamase/transpeptidase-like [G3DSA:3.40.710.10] (30-309)
  IPR012338 Beta-lactamase/transpeptidase-like [SSF56601] (35-304)
  IPR023650 Beta-lactamase, class-A active site [PS00146] (72-87)
  IPR045155 Beta-lactamase class A, catalytic domain [PF13354] (36-304)

CATH classification: 3.40.710.10

Solvent-accessible surface area: 12465 Å² total; per-residue (Å²): 62,42,113,66,14,67,92,60,3,72,158,63,21,175,108,40,151,25,88,3,0,0,0,0,28,3,8,89,73,151,22,134,3,27,0,63,43,182,78,94,2,2,0,18,10,0,0,0,0,0,0,1,0,4,0,0,18,54,3,38,153,90,138,45,56,41,100,125,129,36,118,0,110,90,87,17,1,65,92,152,30,139,13,41,5,60,124,137,45,78,119,9,85,47,112,6,18,8,16,55,0,0,90,14,1,0,4,73,8,0,14,5,0,0,8,11,1,1,128,50,3,54,23,22,86,113,0,37,68,35,2,56,178,42,58,3,172,77,14,8,0,105,4,24,5,57,79,15,104,146,50,78,102,41,7,66,59,0,59,0,6,0,34,1,0,2,73,0,0,44,60,1,38,108,49,105,24,16,40,146,104,4,27,61,36,0,22,83,1,0,72,98,11,78,28,8,74,134,24,0,72,28,68,12,70,155,75,20,60,3,1,0,0,6,1,56,18,113,63,43,129,155,39,42,21,0,0,8,0,0,0,0,2,0,33,22,103,113,41,93,26,1,0,0,0,0,0,0,3,61,0,66,40,159,84,90,41,1,42,99,0,0,2,60,2,0,64,43,0,15,60,79,39,67,216

Radius of gyration: 17.82 Å; Cα contacts (8 Å, |Δi|>4): 566; chains: 1; bounding box: 49×34×46 Å

B-factor: mean 15.37, std 8.7, range [5.54, 60.22]

Secondary structure (DSSP, 8-state):
-HHHHHHHHHHHHTT-SSEEEEEEEESSS--EEEESTTS-EE-GGGHHHHHHHHHHHHHHHHT--TTSEEEE-GGGS-SSS--HHHHH-TT--EEEEHHHHHHHHHHS--HHHHHHHHHHHT-HHHHHHHHHHTT--SEE----HHHHHH-GGGGGGSEE-HHHHHHHHHHHHTT-SS-HHHHHHHHHHHHT--S-TTTTTTTSPTT--EEEEEEE--B-TTS-EEEEEEEEEEE-TTS-EEEEEEEEEEE-S-HHHHHHHHHHHHHHHHHHHH-